Protein AF-A0A9P3ING1-F1 (afdb_monomer)

pLDDT: mean 80.99, std 17.33, range [25.75, 96.19]

Mean predicted aligned error: 8.24 Å

Structure (mmCIF, N/CA/C/O backbone):
data_AF-A0A9P3ING1-F1
#
_entry.id   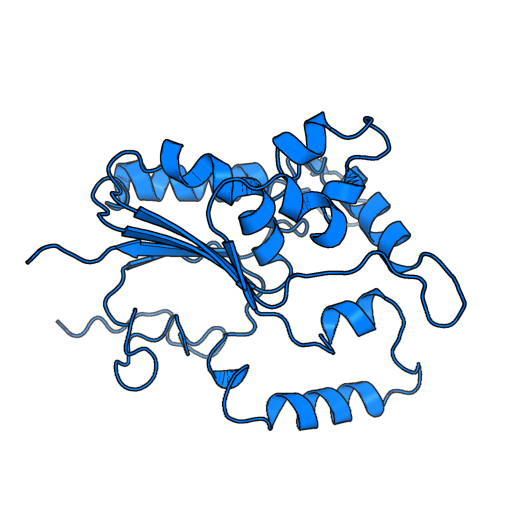AF-A0A9P3ING1-F1
#
loop_
_atom_site.group_PDB
_atom_site.id
_atom_site.type_symbol
_atom_site.label_atom_id
_atom_site.label_alt_id
_atom_site.label_comp_id
_atom_site.label_asym_id
_atom_site.label_entity_id
_atom_site.label_seq_id
_atom_site.pdbx_PDB_ins_code
_atom_site.Cartn_x
_atom_site.Cartn_y
_atom_site.Cartn_z
_atom_site.occupancy
_atom_site.B_iso_or_equiv
_atom_site.auth_seq_id
_atom_site.auth_comp_id
_atom_site.auth_asym_id
_atom_site.auth_atom_id
_atom_site.pdbx_PDB_model_num
ATOM 1 N N . LEU A 1 1 ? -33.295 -9.637 9.598 1.00 28.91 1 LEU A N 1
ATOM 2 C CA . LEU A 1 1 ? -32.975 -8.868 8.374 1.00 28.91 1 LEU A CA 1
ATOM 3 C C . LEU A 1 1 ? -31.737 -9.484 7.732 1.00 28.91 1 LEU A C 1
ATOM 5 O O . LEU A 1 1 ? -30.624 -9.118 8.083 1.00 28.91 1 LEU A O 1
ATOM 9 N N . GLN A 1 2 ? -31.924 -10.484 6.867 1.00 25.75 2 GLN A N 1
ATOM 10 C CA . GLN A 1 2 ? -30.851 -10.976 6.001 1.00 25.75 2 GLN A CA 1
ATOM 11 C C . GLN A 1 2 ? -30.559 -9.868 4.989 1.00 25.75 2 GLN A C 1
ATOM 13 O O . GLN A 1 2 ? -31.350 -9.628 4.083 1.00 25.75 2 GLN A O 1
ATOM 18 N N . ALA A 1 3 ? -29.469 -9.132 5.194 1.00 29.39 3 ALA A N 1
ATOM 19 C CA . ALA A 1 3 ? -28.991 -8.175 4.212 1.00 29.39 3 ALA A CA 1
ATOM 20 C C . ALA A 1 3 ? -28.454 -8.968 3.015 1.00 29.39 3 ALA A C 1
ATOM 22 O O . ALA A 1 3 ? -27.313 -9.426 3.018 1.00 29.39 3 ALA A O 1
ATOM 23 N N . THR A 1 4 ? -29.291 -9.174 2.002 1.00 35.19 4 THR A N 1
ATOM 24 C CA . THR A 1 4 ? -28.837 -9.596 0.678 1.00 35.19 4 THR A CA 1
ATOM 25 C C . THR A 1 4 ? -27.961 -8.476 0.131 1.00 35.19 4 THR A C 1
ATOM 27 O O . THR A 1 4 ? -28.460 -7.457 -0.342 1.00 35.19 4 THR A O 1
ATOM 30 N N . ASN A 1 5 ? -26.648 -8.628 0.294 1.00 40.28 5 ASN A N 1
ATOM 31 C CA . ASN A 1 5 ? -25.657 -7.682 -0.185 1.00 40.28 5 ASN A CA 1
ATOM 32 C C . ASN A 1 5 ? -25.705 -7.658 -1.729 1.00 40.28 5 ASN A C 1
ATOM 34 O O . ASN A 1 5 ? -25.378 -8.675 -2.345 1.00 40.28 5 ASN A O 1
ATOM 38 N N . PRO A 1 6 ? -26.095 -6.543 -2.376 1.00 37.34 6 PRO A N 1
ATOM 39 C CA . PRO A 1 6 ? -26.195 -6.455 -3.836 1.00 37.34 6 PRO A CA 1
ATOM 40 C C . PRO A 1 6 ? -24.842 -6.616 -4.557 1.00 37.34 6 PRO A C 1
ATOM 42 O O . PRO A 1 6 ? -24.809 -6.768 -5.774 1.00 37.34 6 PRO A O 1
ATOM 45 N N . PHE A 1 7 ? -23.727 -6.653 -3.821 1.00 42.59 7 PHE A N 1
ATOM 46 C CA . PHE A 1 7 ? -22.393 -6.953 -4.346 1.00 42.59 7 PHE A CA 1
ATOM 47 C C . PHE A 1 7 ? -22.073 -8.462 -4.437 1.00 42.59 7 PHE A C 1
ATOM 49 O O . PHE A 1 7 ? -20.969 -8.827 -4.831 1.00 42.59 7 PHE A O 1
ATOM 56 N N . ASN A 1 8 ? -23.023 -9.356 -4.127 1.00 41.25 8 ASN A N 1
ATOM 57 C CA . ASN A 1 8 ? -22.860 -10.809 -4.305 1.00 41.25 8 ASN A CA 1
ATOM 58 C C . ASN A 1 8 ? -22.923 -11.288 -5.772 1.00 41.25 8 ASN A C 1
ATOM 60 O O . ASN A 1 8 ? -22.721 -12.475 -6.028 1.00 41.25 8 ASN A O 1
ATOM 64 N N . ASN A 1 9 ? -23.161 -10.404 -6.746 1.00 38.03 9 ASN A N 1
ATOM 65 C CA . ASN A 1 9 ? -23.212 -10.794 -8.154 1.00 38.03 9 ASN A CA 1
ATOM 66 C C . ASN A 1 9 ? -21.811 -10.836 -8.804 1.00 38.03 9 ASN A C 1
ATOM 68 O O . ASN A 1 9 ? -21.255 -9.839 -9.258 1.00 38.03 9 ASN A O 1
ATOM 72 N N . ALA A 1 10 ? -21.276 -12.058 -8.841 1.00 40.38 10 ALA A N 1
ATOM 73 C CA . ALA A 1 10 ? -20.476 -12.696 -9.896 1.00 40.38 10 ALA A CA 1
ATOM 74 C C . ALA A 1 10 ? -19.102 -12.143 -10.347 1.00 40.38 10 ALA A C 1
ATOM 76 O O . ALA A 1 10 ? -18.372 -12.913 -10.963 1.00 40.38 10 ALA A O 1
ATOM 77 N N . LEU A 1 11 ? -18.674 -10.912 -10.033 1.00 42.97 11 LEU A N 1
ATOM 78 C CA . LEU A 1 11 ? -17.339 -10.419 -10.462 1.00 42.97 11 LEU A CA 1
ATOM 79 C C . LEU A 1 11 ? -16.337 -10.169 -9.319 1.00 42.97 11 LEU A C 1
ATOM 81 O O . LEU A 1 11 ? -15.133 -10.179 -9.557 1.00 42.97 11 LEU A O 1
ATOM 85 N N . TRP A 1 12 ? -16.804 -10.012 -8.075 1.00 52.16 12 TRP A N 1
ATOM 86 C CA . TRP A 1 12 ? -15.962 -9.683 -6.911 1.00 52.16 12 TRP A CA 1
ATOM 87 C C . TRP A 1 12 ? -16.463 -10.350 -5.619 1.00 52.16 12 TRP A C 1
ATOM 89 O O . TRP A 1 12 ? -16.686 -9.687 -4.609 1.00 52.16 12 TRP A O 1
ATOM 99 N N . GLY A 1 13 ? -16.701 -11.665 -5.641 1.00 61.78 13 GLY A N 1
ATOM 100 C CA . GLY A 1 13 ? -17.300 -12.366 -4.497 1.00 61.78 13 GLY A CA 1
ATOM 101 C C . GLY A 1 13 ? -16.459 -12.240 -3.222 1.00 61.78 13 GLY A C 1
ATOM 102 O O . GLY A 1 13 ? -15.292 -12.626 -3.238 1.00 61.78 13 GLY A O 1
ATOM 103 N N . TYR A 1 14 ? -17.047 -11.725 -2.133 1.00 74.25 14 TYR A N 1
ATOM 104 C CA . TYR A 1 14 ? -16.430 -11.623 -0.802 1.00 74.25 14 TYR A CA 1
ATOM 105 C C . TYR A 1 14 ? -16.089 -13.013 -0.243 1.00 74.25 14 TYR A C 1
ATOM 107 O O . TYR A 1 14 ? -16.973 -13.744 0.191 1.00 74.25 14 TYR A O 1
ATOM 115 N N . ARG A 1 15 ? -14.802 -13.368 -0.281 1.00 77.44 15 ARG A N 1
ATOM 116 C CA . ARG A 1 15 ? -14.233 -14.660 0.131 1.00 77.44 15 ARG A CA 1
ATOM 117 C C . ARG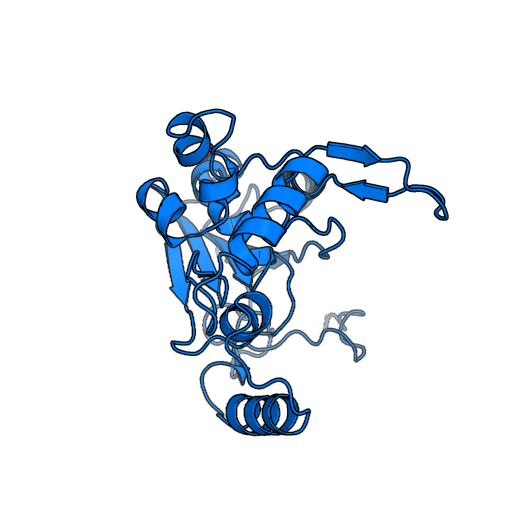 A 1 15 ? -13.052 -14.464 1.077 1.00 77.44 15 ARG A C 1
ATOM 119 O O . ARG A 1 15 ? -12.542 -13.346 1.219 1.00 77.44 15 ARG A O 1
ATOM 126 N N . GLY A 1 16 ? -12.620 -15.541 1.718 1.00 80.19 16 GLY A N 1
ATOM 127 C CA . GLY A 1 16 ? -11.487 -15.556 2.627 1.00 80.19 16 GLY A CA 1
ATOM 128 C C . GLY A 1 16 ? -11.654 -14.553 3.763 1.00 80.19 16 GLY A C 1
ATOM 129 O O . GLY A 1 16 ? -12.734 -14.444 4.336 1.00 80.19 16 GLY A O 1
ATOM 130 N N . ILE A 1 17 ? -10.634 -13.728 4.021 1.00 81.44 17 ILE A N 1
ATOM 131 C CA . ILE A 1 17 ? -10.675 -12.678 5.064 1.00 81.44 17 ILE A CA 1
ATOM 132 C C . ILE A 1 17 ? -11.820 -11.653 4.901 1.00 81.44 17 ILE A C 1
ATOM 134 O O . ILE A 1 17 ? -12.129 -10.923 5.843 1.00 81.44 17 ILE A O 1
ATOM 138 N N . LEU A 1 18 ? -12.465 -11.581 3.730 1.00 81.12 18 LEU A N 1
ATOM 139 C CA . LEU A 1 18 ? -13.616 -10.703 3.487 1.00 81.12 18 LEU A CA 1
ATOM 140 C C . LEU A 1 18 ? -14.969 -11.411 3.546 1.00 81.12 18 LEU A C 1
ATOM 142 O O . LEU A 1 18 ? -15.999 -10.744 3.472 1.00 81.12 18 LEU A O 1
ATOM 146 N N . SER A 1 19 ? -14.980 -12.738 3.648 1.00 82.19 19 SER A N 1
ATOM 147 C CA . SER A 1 19 ? -16.212 -13.516 3.715 1.00 82.19 19 SER A CA 1
ATOM 148 C C . SER A 1 19 ? -16.977 -13.201 4.995 1.00 82.19 19 SER A C 1
ATOM 150 O O . SER A 1 19 ? -16.380 -13.081 6.065 1.00 82.19 19 SER A O 1
ATOM 152 N N . ALA A 1 20 ? -18.303 -13.119 4.897 1.00 84.38 20 ALA A N 1
ATOM 153 C CA . ALA A 1 20 ? -19.187 -13.077 6.062 1.00 84.38 20 ALA A CA 1
ATOM 154 C C . ALA A 1 20 ? -19.492 -14.485 6.616 1.00 84.38 20 ALA A C 1
ATOM 156 O O . ALA A 1 20 ? -20.189 -14.619 7.622 1.00 84.38 20 ALA A O 1
ATOM 157 N N . ASN A 1 21 ? -18.993 -15.543 5.965 1.00 84.50 21 ASN A N 1
ATOM 158 C CA . ASN A 1 21 ? -19.148 -16.916 6.423 1.00 84.50 21 ASN A CA 1
ATOM 159 C C . ASN A 1 21 ? -18.108 -17.236 7.507 1.00 84.50 21 ASN A C 1
ATOM 161 O O . ASN A 1 21 ? -16.909 -17.221 7.243 1.00 84.50 21 ASN A O 1
ATOM 165 N N . VAL A 1 22 ? -18.562 -17.572 8.717 1.00 87.00 22 VAL A N 1
ATOM 166 C CA . VAL A 1 22 ? -17.692 -17.914 9.856 1.00 87.00 22 VAL A CA 1
ATOM 167 C C . VAL A 1 22 ? -16.799 -19.132 9.598 1.00 87.00 22 VAL A C 1
ATOM 169 O O . VAL A 1 22 ? -15.680 -19.170 10.101 1.00 87.00 22 VAL A O 1
ATOM 172 N N . SER A 1 23 ? -17.247 -20.102 8.795 1.00 89.12 23 SER A N 1
ATOM 173 C CA . SER A 1 23 ? -16.444 -21.285 8.453 1.00 89.12 23 SER A CA 1
ATOM 174 C C . SER A 1 23 ? -15.256 -20.946 7.551 1.00 89.12 23 SER A C 1
ATOM 176 O O . SER A 1 23 ? -14.247 -21.638 7.589 1.00 89.12 23 SER A O 1
ATOM 178 N N . GLU A 1 24 ? -15.362 -19.875 6.763 1.00 81.44 24 GLU A N 1
ATOM 179 C CA . GLU A 1 24 ? -14.304 -19.388 5.868 1.00 81.44 24 GLU A CA 1
ATOM 180 C C . GLU A 1 24 ? -13.474 -18.267 6.519 1.00 81.44 24 GLU A C 1
ATOM 182 O O . GLU A 1 24 ? -12.267 -18.175 6.316 1.00 81.44 24 GLU A O 1
ATOM 187 N N . ASN A 1 25 ? -14.112 -17.422 7.335 1.00 84.25 25 ASN A N 1
ATOM 188 C CA . ASN A 1 25 ? -13.520 -16.260 7.992 1.00 84.25 25 ASN A CA 1
ATOM 189 C C . ASN A 1 25 ? -13.771 -16.259 9.510 1.00 84.25 25 ASN A C 1
ATOM 191 O O . ASN A 1 25 ? -14.428 -15.359 10.044 1.00 84.25 25 ASN A O 1
ATOM 195 N N . PRO A 1 26 ? -13.225 -17.222 10.265 1.00 85.06 26 PRO A N 1
ATOM 196 C CA . PRO A 1 26 ? -13.548 -17.383 11.684 1.00 85.06 26 PRO A CA 1
ATOM 197 C C . PRO A 1 26 ? -13.147 -16.180 12.551 1.00 85.06 26 PRO A C 1
ATOM 199 O O . PRO A 1 26 ? -13.635 -16.022 13.669 1.00 85.06 26 PRO A O 1
ATOM 202 N N . ARG A 1 27 ? -12.246 -15.319 12.057 1.00 85.56 27 ARG A N 1
ATOM 203 C CA . ARG A 1 27 ? -11.708 -14.170 12.798 1.00 85.56 27 ARG A CA 1
ATOM 204 C C . ARG A 1 27 ? -12.404 -12.848 12.482 1.00 85.56 27 ARG A C 1
ATOM 206 O O . ARG A 1 27 ? -12.571 -12.045 13.400 1.00 85.56 27 ARG A O 1
ATOM 213 N N . PHE A 1 28 ? -12.787 -12.617 11.226 1.00 86.50 28 PHE A N 1
ATOM 214 C CA . PHE A 1 28 ? -13.246 -11.307 10.756 1.00 86.50 28 PHE A CA 1
ATOM 215 C C . PHE A 1 28 ? -14.645 -11.322 10.125 1.00 86.50 28 PHE A C 1
ATOM 217 O O . PHE A 1 28 ? -15.084 -10.278 9.654 1.00 86.50 28 PHE A O 1
ATOM 224 N N . TYR A 1 29 ? -15.373 -12.448 10.135 1.00 84.88 29 TYR A N 1
ATOM 225 C CA . TYR A 1 29 ? -16.665 -12.571 9.435 1.00 84.88 29 TYR A CA 1
ATOM 226 C C . TYR A 1 29 ? -17.708 -11.508 9.811 1.00 84.88 29 TYR A C 1
ATOM 228 O O . TYR A 1 29 ? -18.557 -11.161 8.995 1.00 84.88 29 TYR A O 1
ATOM 236 N N . ASN A 1 30 ? -17.662 -10.993 11.045 1.00 85.38 30 ASN A N 1
ATOM 237 C CA . ASN A 1 30 ? -18.585 -9.968 11.538 1.00 85.38 30 ASN A CA 1
ATOM 238 C C . ASN A 1 30 ? -17.990 -8.550 11.548 1.00 85.38 30 ASN A C 1
ATOM 240 O O . ASN A 1 30 ? -18.582 -7.641 12.136 1.00 85.38 30 ASN A O 1
ATOM 244 N N . TRP A 1 31 ? -16.816 -8.355 10.942 1.00 88.75 31 TRP A N 1
ATOM 245 C CA . TRP A 1 31 ? -16.188 -7.044 10.876 1.00 88.75 31 TRP A CA 1
ATOM 246 C C . TRP A 1 31 ? -16.837 -6.175 9.808 1.00 88.75 31 TRP A C 1
ATOM 248 O O . TRP A 1 31 ? -17.332 -6.647 8.788 1.00 88.75 31 TRP A O 1
ATOM 258 N N . ASN A 1 32 ? -16.785 -4.863 10.024 1.00 87.31 32 ASN A N 1
ATOM 259 C CA . ASN A 1 32 ? -17.192 -3.912 8.995 1.00 87.31 32 ASN A CA 1
ATOM 260 C C . ASN A 1 32 ? -16.102 -3.834 7.928 1.00 87.31 32 ASN A C 1
ATOM 262 O O . ASN A 1 32 ? -14.924 -3.666 8.253 1.00 87.31 32 ASN A O 1
ATOM 266 N N . LEU A 1 33 ? -16.506 -3.943 6.666 1.00 86.88 33 LEU A N 1
ATOM 267 C CA . LEU A 1 33 ? -15.613 -3.960 5.518 1.00 86.88 33 LEU A CA 1
ATOM 268 C C . LEU A 1 33 ? -15.792 -2.697 4.677 1.00 86.88 33 LEU A C 1
ATOM 270 O O . LEU A 1 33 ? -16.897 -2.369 4.253 1.00 86.88 33 LEU A O 1
ATOM 274 N N . VAL A 1 34 ? -14.676 -2.040 4.377 1.00 87.31 34 VAL A N 1
ATOM 275 C CA . VAL A 1 34 ? -14.583 -0.976 3.381 1.00 87.31 34 VAL A CA 1
ATOM 276 C C . VAL A 1 34 ? -13.576 -1.398 2.319 1.00 87.31 34 VAL A C 1
ATOM 278 O O . VAL A 1 34 ? -12.415 -1.674 2.624 1.00 87.31 34 VAL A O 1
ATOM 281 N N . MET A 1 35 ? -14.011 -1.424 1.063 1.00 86.25 35 MET A N 1
ATOM 282 C CA . MET A 1 35 ? -13.176 -1.783 -0.083 1.00 86.25 35 MET A CA 1
ATOM 283 C C . MET A 1 35 ? -13.192 -0.642 -1.110 1.00 86.25 35 MET A C 1
ATOM 285 O O . MET A 1 35 ? -14.095 -0.585 -1.944 1.00 86.25 35 MET A O 1
ATOM 289 N N . PRO A 1 36 ? -12.227 0.290 -1.047 1.00 86.19 36 PRO A N 1
ATOM 290 C CA . PRO A 1 36 ? -11.994 1.248 -2.120 1.00 86.19 36 PRO A CA 1
ATOM 291 C C . PRO A 1 36 ? -11.688 0.514 -3.429 1.00 86.19 36 PRO A C 1
ATOM 293 O O . PRO A 1 36 ? -10.752 -0.277 -3.480 1.00 86.19 36 PRO A O 1
ATOM 296 N N . VAL A 1 37 ? -12.448 0.781 -4.490 1.00 84.62 37 VAL A N 1
ATOM 297 C CA . VAL A 1 37 ? -12.192 0.188 -5.812 1.00 84.62 37 VAL A CA 1
ATOM 298 C C . VAL A 1 37 ? -10.892 0.750 -6.380 1.00 84.62 37 VAL A C 1
ATOM 300 O O . VAL A 1 37 ? -10.717 1.967 -6.440 1.00 84.62 37 VAL A O 1
ATOM 303 N N . TYR A 1 38 ? -9.983 -0.126 -6.811 1.00 84.75 38 TYR A N 1
ATOM 304 C CA . TYR A 1 38 ? -8.749 0.288 -7.475 1.00 84.75 38 TYR A CA 1
ATOM 305 C C . TYR A 1 38 ? -9.025 0.915 -8.844 1.00 84.75 38 TYR A C 1
ATOM 307 O O . TYR A 1 38 ? -9.388 0.222 -9.792 1.00 84.75 38 TYR A O 1
ATOM 315 N N . CYS A 1 39 ? -8.840 2.231 -8.945 1.00 88.31 39 CYS A N 1
ATOM 316 C CA . CYS A 1 39 ? -9.090 2.987 -10.174 1.00 88.31 39 CYS A CA 1
ATOM 317 C C . CYS A 1 39 ? -8.021 4.045 -10.494 1.00 88.31 39 CYS A C 1
ATOM 319 O O . CYS A 1 39 ? -8.185 4.790 -11.454 1.00 88.31 39 CYS A O 1
ATOM 321 N N . ASP A 1 40 ? -6.929 4.129 -9.722 1.00 90.12 40 ASP A N 1
ATOM 322 C CA . ASP A 1 40 ? -5.920 5.182 -9.902 1.00 90.12 40 ASP A CA 1
ATOM 323 C C . ASP A 1 40 ? -4.678 4.747 -10.684 1.00 90.12 40 ASP A C 1
ATOM 325 O O . ASP A 1 40 ? -3.900 5.605 -11.088 1.00 90.12 40 ASP A O 1
ATOM 329 N N . GLY A 1 41 ? -4.456 3.438 -10.853 1.00 87.81 41 GLY A N 1
ATOM 330 C CA . GLY A 1 41 ? -3.304 2.874 -11.568 1.00 87.81 41 GLY A CA 1
ATOM 331 C C . GLY A 1 41 ? -1.947 2.988 -10.849 1.00 87.81 41 GLY A C 1
ATOM 332 O O . GLY A 1 41 ? -0.951 2.503 -11.380 1.00 87.81 41 GLY A O 1
ATOM 333 N N . GLY A 1 42 ? -1.886 3.617 -9.668 1.00 88.44 42 GLY A N 1
ATOM 334 C CA . GLY A 1 42 ? -0.658 3.898 -8.912 1.00 88.44 42 GLY A CA 1
ATOM 335 C C . GLY A 1 42 ? -0.678 3.375 -7.476 1.00 88.44 42 GLY A C 1
ATOM 336 O O . GLY A 1 42 ? -0.017 3.948 -6.607 1.00 88.44 42 GLY A O 1
ATOM 337 N N . GLY A 1 43 ? -1.463 2.327 -7.207 1.00 89.25 43 GLY A N 1
ATOM 338 C CA . GLY A 1 43 ? -1.551 1.682 -5.892 1.00 89.25 43 GLY A CA 1
ATOM 339 C C . GLY A 1 43 ? -2.001 2.609 -4.757 1.00 89.25 43 GLY A C 1
ATOM 340 O O . GLY A 1 43 ? -1.579 2.430 -3.617 1.00 89.25 43 GLY A O 1
ATOM 341 N N . PHE A 1 44 ? -2.820 3.627 -5.050 1.00 91.75 44 PHE A N 1
ATOM 342 C CA . PHE A 1 44 ? -3.247 4.662 -4.098 1.00 91.75 44 PHE A CA 1
ATOM 343 C C . PHE A 1 44 ? -2.118 5.526 -3.505 1.00 91.75 44 PHE A C 1
ATOM 345 O O . PHE A 1 44 ? -2.307 6.205 -2.493 1.00 91.75 44 PHE A O 1
ATOM 352 N N . ALA A 1 45 ? -0.951 5.547 -4.149 1.00 91.00 45 ALA A N 1
ATOM 353 C CA . ALA A 1 45 ? 0.241 6.242 -3.666 1.00 91.00 45 ALA A CA 1
ATOM 354 C C . ALA A 1 45 ? 0.676 7.416 -4.567 1.00 91.00 45 ALA A C 1
ATOM 356 O O . ALA A 1 45 ? 1.793 7.915 -4.433 1.00 91.00 45 ALA A O 1
ATOM 357 N N . GLY A 1 46 ? -0.188 7.869 -5.482 1.00 91.69 46 GLY A N 1
ATOM 358 C CA . GLY A 1 46 ? 0.049 9.015 -6.371 1.00 91.69 46 GLY A CA 1
ATOM 359 C C . GLY A 1 46 ? -0.917 10.181 -6.151 1.00 91.69 46 GLY A C 1
ATOM 360 O O . GLY A 1 46 ? -2.050 9.974 -5.719 1.00 91.69 46 GLY A O 1
ATOM 361 N N . ARG A 1 47 ? -0.487 11.408 -6.466 1.00 93.88 47 ARG A N 1
ATOM 362 C CA . ARG A 1 47 ? -1.290 12.646 -6.326 1.00 93.88 47 ARG A CA 1
ATOM 363 C C . ARG A 1 47 ? -1.264 13.554 -7.565 1.00 93.88 47 ARG A C 1
ATOM 365 O O . ARG A 1 47 ? -1.572 14.739 -7.470 1.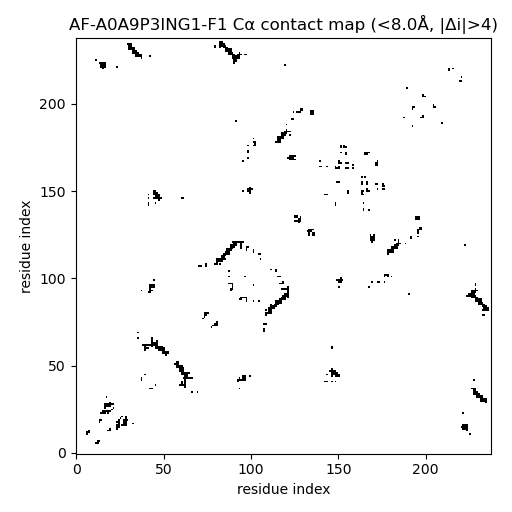00 93.88 47 ARG A O 1
ATOM 372 N N . ALA A 1 48 ? -0.877 13.007 -8.714 1.00 92.25 48 ALA A N 1
ATOM 373 C CA . ALA A 1 48 ? -0.688 13.732 -9.969 1.00 92.25 48 ALA A CA 1
ATOM 374 C C . ALA A 1 48 ? -1.937 14.460 -10.504 1.00 92.25 48 ALA A C 1
ATOM 376 O O . ALA A 1 48 ? -1.778 15.410 -11.271 1.00 92.25 48 ALA A O 1
ATOM 377 N N . GLY A 1 49 ? -3.149 14.038 -10.126 1.00 92.56 49 GLY A N 1
ATOM 378 C CA . GLY A 1 49 ? -4.395 14.663 -10.585 1.00 92.56 49 GLY A CA 1
ATOM 379 C C . GLY A 1 49 ? -4.684 14.381 -12.064 1.00 92.56 49 GLY A C 1
ATOM 380 O O . GLY A 1 49 ? -4.385 13.291 -12.551 1.00 92.56 49 GLY A O 1
ATOM 381 N N . PHE A 1 50 ? -5.291 15.338 -12.774 1.00 93.75 50 PHE A N 1
ATOM 382 C CA . PHE A 1 50 ? -5.608 15.200 -14.200 1.00 93.75 50 PHE A CA 1
ATOM 383 C C . PHE A 1 50 ? -4.344 15.212 -15.068 1.00 93.75 50 PHE A C 1
ATOM 385 O O . PHE A 1 50 ? -3.466 16.065 -14.912 1.00 93.75 50 PHE A O 1
ATOM 392 N N . LYS A 1 51 ? -4.278 14.293 -16.029 1.00 89.56 51 LYS A N 1
ATOM 393 C CA . LYS A 1 51 ? -3.257 14.233 -17.072 1.00 89.56 51 LYS A CA 1
ATOM 394 C C . LYS A 1 51 ? -3.936 14.149 -18.430 1.00 89.56 51 LYS A C 1
ATOM 396 O O . LYS A 1 51 ? -4.715 13.233 -18.682 1.00 89.56 51 LYS A O 1
ATOM 401 N N . ASN A 1 52 ? -3.586 15.079 -19.312 1.00 90.94 52 ASN A N 1
ATOM 402 C CA . ASN A 1 52 ? -3.978 15.002 -20.711 1.00 90.94 52 ASN A CA 1
ATOM 403 C C . ASN A 1 52 ? -3.113 13.940 -21.410 1.00 90.94 52 ASN A C 1
ATOM 405 O O . ASN A 1 52 ? -1.887 14.066 -21.442 1.00 90.94 52 ASN A O 1
ATOM 409 N N . VAL A 1 53 ? -3.744 12.884 -21.923 1.00 84.44 53 VAL A N 1
ATOM 410 C CA . VAL A 1 53 ? -3.078 11.781 -22.625 1.00 84.44 53 VAL A CA 1
ATOM 411 C C . VAL A 1 53 ? -3.637 11.727 -24.038 1.00 84.44 53 VAL A C 1
ATOM 413 O O . VAL A 1 53 ? -4.843 11.582 -24.228 1.00 84.44 53 VAL A O 1
ATOM 416 N N . SER A 1 54 ? -2.749 11.855 -25.027 1.00 89.06 54 SER A N 1
ATOM 417 C CA . SER A 1 54 ? -3.117 11.853 -26.446 1.00 89.06 54 SER A CA 1
ATOM 418 C C . SER A 1 54 ? -3.956 10.621 -26.801 1.00 89.06 54 SER A C 1
ATOM 420 O O . SER A 1 54 ? -3.601 9.504 -26.426 1.00 89.06 54 SER A O 1
ATOM 422 N N . GLY A 1 55 ? -5.068 10.836 -27.510 1.00 88.12 55 GLY A N 1
ATOM 423 C CA . GLY A 1 55 ? -5.995 9.771 -27.907 1.00 88.12 55 GLY A CA 1
ATOM 424 C C . GLY A 1 55 ? -6.974 9.319 -26.816 1.00 88.12 55 GLY A C 1
ATOM 425 O O . GLY A 1 55 ? -7.608 8.282 -26.975 1.00 88.12 55 GLY A O 1
ATOM 426 N N . THR A 1 56 ? -7.102 10.068 -25.718 1.00 84.56 56 THR A N 1
ATOM 427 C CA . THR A 1 56 ? -8.084 9.828 -24.646 1.00 84.56 56 THR A CA 1
ATOM 428 C C . THR A 1 56 ? -8.725 11.149 -24.215 1.00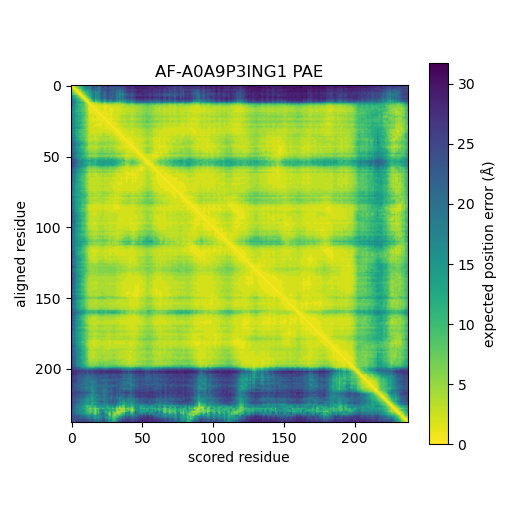 84.56 56 THR A C 1
ATOM 430 O O . THR A 1 56 ? -8.170 12.211 -24.496 1.00 84.56 56 THR A O 1
ATOM 433 N N . ASP A 1 57 ? -9.809 11.096 -23.438 1.00 87.69 57 ASP A N 1
ATOM 434 C CA . ASP A 1 57 ? -10.396 12.277 -22.772 1.00 87.69 57 ASP A CA 1
ATOM 435 C C . ASP A 1 57 ? -9.572 12.757 -21.551 1.00 87.69 57 ASP A C 1
ATOM 437 O O . ASP A 1 57 ? -9.991 13.622 -20.779 1.00 87.69 57 ASP A O 1
ATOM 441 N N . GLY A 1 58 ? -8.374 12.192 -21.366 1.00 88.25 58 GLY A N 1
ATOM 442 C CA . GLY A 1 58 ? -7.511 12.382 -20.210 1.00 88.25 58 GLY A CA 1
ATOM 443 C C . GLY A 1 58 ? -7.747 11.343 -19.112 1.00 88.25 58 GLY A C 1
ATOM 444 O O . GLY A 1 58 ? -8.721 10.594 -19.106 1.00 88.25 58 GLY A O 1
ATOM 445 N N . VAL A 1 59 ? -6.809 11.279 -18.168 1.00 89.88 59 VAL A N 1
ATOM 446 C CA . VAL A 1 59 ? -6.839 10.335 -17.042 1.00 89.88 59 VAL A CA 1
ATOM 447 C C . VAL A 1 59 ? -6.620 11.064 -15.722 1.00 89.88 59 VAL A C 1
ATOM 449 O O . VAL A 1 59 ? -5.829 12.003 -15.643 1.00 89.88 59 VAL A O 1
ATOM 452 N N . PHE A 1 60 ? -7.303 10.627 -14.664 1.00 91.38 60 PHE A N 1
ATOM 453 C CA . PHE A 1 60 ? -7.101 11.135 -13.306 1.00 91.38 60 PHE A CA 1
ATOM 454 C C . PHE A 1 60 ? -6.272 10.149 -12.482 1.00 91.38 60 PHE A C 1
ATOM 456 O O . PHE A 1 60 ? -6.734 9.069 -12.128 1.00 91.38 60 PHE A O 1
ATOM 463 N N . LEU A 1 61 ? -5.051 10.550 -12.131 1.00 92.44 61 LEU A N 1
ATOM 464 C CA . LEU A 1 61 ? -4.099 9.751 -11.359 1.00 92.44 61 LEU A CA 1
ATOM 465 C C . LEU A 1 61 ? -4.004 10.316 -9.937 1.00 92.44 61 LEU A C 1
ATOM 467 O O . LEU A 1 61 ? -3.071 11.040 -9.585 1.00 92.44 61 LEU A O 1
ATOM 471 N N . ALA A 1 62 ? -5.035 10.050 -9.133 1.00 91.31 62 ALA A N 1
ATOM 472 C CA . ALA A 1 62 ? -5.263 10.710 -7.842 1.00 91.31 62 ALA A CA 1
ATOM 473 C C . ALA A 1 62 ? -5.436 9.722 -6.676 1.00 91.31 62 ALA A C 1
ATOM 475 O O . ALA A 1 62 ? -6.209 9.967 -5.750 1.00 91.31 62 ALA A O 1
ATOM 476 N N . GLY A 1 63 ? -4.728 8.594 -6.718 1.00 92.00 63 GLY A N 1
ATOM 477 C CA . GLY A 1 63 ? -4.861 7.502 -5.755 1.00 92.00 63 GLY A CA 1
ATOM 478 C C . GLY A 1 63 ? -4.810 7.926 -4.287 1.00 92.00 63 GLY A C 1
ATOM 479 O O . GLY A 1 63 ? -5.674 7.548 -3.499 1.00 92.00 63 GLY A O 1
ATOM 480 N N . TRP A 1 64 ? -3.856 8.785 -3.931 1.00 91.06 64 TRP A N 1
ATOM 481 C CA . TRP A 1 64 ? -3.718 9.328 -2.581 1.00 91.06 64 TRP A CA 1
ATOM 482 C C . TRP A 1 64 ? -4.955 10.119 -2.142 1.00 91.06 64 TRP A C 1
ATOM 484 O O . TRP A 1 64 ? -5.436 9.986 -1.015 1.00 91.06 64 TRP A O 1
ATOM 494 N N . ASN A 1 65 ? -5.495 10.943 -3.039 1.00 91.62 65 ASN A N 1
ATOM 495 C CA . ASN A 1 65 ? -6.688 11.737 -2.776 1.00 91.62 65 ASN A CA 1
ATOM 496 C C . ASN A 1 65 ? -7.921 10.840 -2.624 1.00 91.62 65 ASN A C 1
ATOM 498 O O . ASN A 1 65 ? -8.725 11.084 -1.728 1.00 91.62 65 ASN A O 1
ATOM 502 N N . ILE A 1 66 ? -8.036 9.790 -3.445 1.00 91.88 66 ILE A N 1
ATOM 503 C CA . ILE A 1 66 ? -9.137 8.821 -3.384 1.00 91.88 66 ILE A CA 1
ATOM 504 C C . ILE A 1 66 ? -9.141 8.117 -2.026 1.00 91.88 66 ILE A C 1
ATOM 506 O O . ILE A 1 66 ? -10.141 8.174 -1.313 1.00 91.88 66 ILE A O 1
ATOM 510 N N . ILE A 1 67 ? -8.027 7.498 -1.622 1.00 89.25 67 ILE A N 1
ATOM 511 C CA . ILE A 1 67 ? -7.997 6.737 -0.366 1.00 89.25 67 ILE A CA 1
ATOM 512 C C . ILE A 1 67 ? -8.182 7.637 0.855 1.00 89.25 67 ILE A C 1
ATOM 514 O O . ILE A 1 67 ? -8.881 7.260 1.794 1.00 89.25 67 ILE A O 1
ATOM 518 N N . LYS A 1 68 ? -7.628 8.856 0.826 1.00 87.94 68 LYS A N 1
ATOM 519 C CA . LYS A 1 68 ? -7.839 9.841 1.887 1.00 87.94 68 LYS A CA 1
ATOM 520 C C . LYS A 1 68 ? -9.313 10.239 1.989 1.00 87.94 68 LYS A C 1
ATOM 522 O O . LYS A 1 68 ? -9.847 10.237 3.090 1.00 87.94 68 LYS A O 1
ATOM 527 N N . ALA A 1 69 ? -9.972 10.532 0.867 1.00 91.19 69 ALA A N 1
ATOM 528 C CA . ALA A 1 69 ? -11.392 10.882 0.851 1.00 91.19 69 ALA A CA 1
ATOM 529 C C . ALA A 1 69 ? -12.271 9.736 1.374 1.00 91.19 69 ALA A C 1
ATOM 531 O O . ALA A 1 69 ? -13.169 9.978 2.178 1.00 91.19 69 ALA A O 1
ATOM 532 N N . VAL A 1 70 ? -11.974 8.492 0.981 1.00 90.94 70 VAL A N 1
ATOM 533 C CA . VAL A 1 70 ? -12.683 7.305 1.481 1.00 90.94 70 VAL A CA 1
ATOM 534 C C . VAL A 1 70 ? -12.492 7.150 2.988 1.00 90.94 70 VAL A C 1
ATOM 536 O O . VAL A 1 70 ? -13.471 6.999 3.712 1.00 90.94 70 VAL A O 1
ATOM 539 N N . LEU A 1 71 ? -11.253 7.220 3.485 1.00 86.44 71 LEU A N 1
ATOM 540 C CA . LEU A 1 71 ? -10.974 7.106 4.918 1.00 86.44 71 LEU A CA 1
ATOM 541 C C . LEU A 1 71 ? -11.660 8.217 5.718 1.00 86.44 71 LEU A C 1
ATOM 543 O O . LEU A 1 71 ? -12.253 7.926 6.750 1.00 86.44 71 LEU A O 1
ATOM 547 N N . THR A 1 72 ? -11.648 9.458 5.227 1.00 88.12 72 THR A N 1
ATOM 548 C CA . THR A 1 72 ? -12.361 10.576 5.858 1.00 88.12 72 THR A CA 1
ATOM 549 C C . THR A 1 72 ? -13.874 10.341 5.899 1.00 88.12 72 THR A C 1
ATOM 551 O O . THR A 1 72 ? -14.457 10.435 6.977 1.00 88.12 72 THR A O 1
ATOM 554 N N . ASP A 1 73 ? -14.523 9.974 4.784 1.00 91.25 73 ASP A N 1
ATOM 555 C CA . ASP A 1 73 ? -15.976 9.715 4.778 1.00 91.25 73 ASP A CA 1
ATOM 556 C C . ASP A 1 73 ? -16.346 8.581 5.741 1.00 91.25 73 ASP A C 1
ATOM 558 O O . ASP A 1 73 ? -17.289 8.694 6.530 1.00 91.25 73 ASP A O 1
ATOM 562 N N . VAL A 1 74 ? -15.565 7.498 5.730 1.00 88.56 74 VAL A N 1
ATOM 563 C CA . VAL A 1 74 ? -15.841 6.339 6.576 1.00 88.56 74 VAL A CA 1
ATOM 564 C C . VAL A 1 74 ? -15.617 6.664 8.054 1.00 88.56 74 VAL A C 1
ATOM 566 O O . VAL A 1 74 ? -16.459 6.302 8.885 1.00 88.56 74 VAL A O 1
ATOM 569 N N . THR A 1 75 ? -14.532 7.365 8.396 1.00 85.31 75 THR A N 1
ATOM 570 C CA . THR A 1 75 ? -14.268 7.828 9.766 1.00 85.31 75 THR A CA 1
ATOM 571 C C . THR A 1 75 ? -15.401 8.721 10.254 1.00 85.31 75 THR A C 1
ATOM 573 O O . THR A 1 75 ? -16.022 8.411 11.274 1.00 85.31 75 THR A O 1
ATOM 576 N N . ASP A 1 76 ? -15.727 9.778 9.513 1.00 87.31 76 ASP A N 1
ATOM 577 C CA . ASP A 1 76 ? -16.587 10.846 10.019 1.00 87.31 76 ASP A CA 1
ATOM 578 C C . ASP A 1 76 ? -18.071 10.469 9.995 1.00 87.31 76 ASP A C 1
ATOM 580 O O . ASP A 1 76 ? -18.812 10.812 10.930 1.00 87.31 76 ASP A O 1
ATOM 584 N N . ARG A 1 77 ? -18.493 9.732 8.955 1.00 89.50 77 ARG A N 1
ATOM 585 C CA . ARG A 1 77 ? -19.909 9.489 8.632 1.00 89.50 77 ARG A CA 1
ATOM 586 C C . ARG A 1 77 ? -20.344 8.030 8.707 1.00 89.50 77 ARG A C 1
ATOM 588 O O . ARG A 1 77 ? -21.532 7.780 8.888 1.00 89.50 77 ARG A O 1
ATOM 595 N N . ARG A 1 78 ? -19.432 7.059 8.570 1.00 87.69 78 ARG A N 1
ATOM 596 C CA . ARG A 1 78 ? -19.783 5.619 8.514 1.00 87.69 78 ARG A CA 1
ATOM 597 C C . ARG A 1 78 ? -19.384 4.825 9.758 1.00 87.69 78 ARG A C 1
ATOM 599 O O . ARG A 1 78 ? -19.534 3.609 9.781 1.00 87.69 78 ARG A O 1
ATOM 606 N N . GLY A 1 79 ? -18.917 5.504 10.804 1.00 84.88 79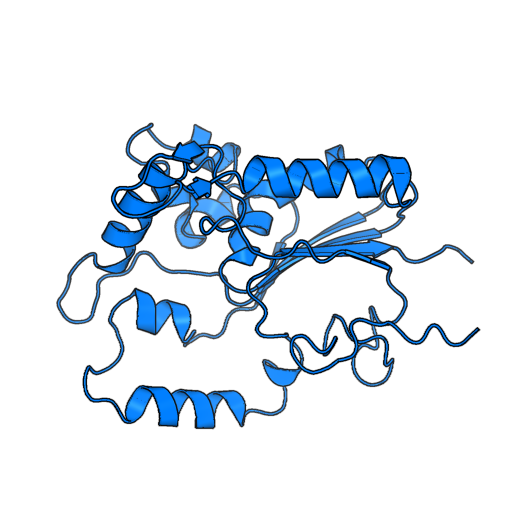 GLY A N 1
ATOM 607 C CA . GLY A 1 79 ? -18.716 4.909 12.126 1.00 84.88 79 GLY A CA 1
ATOM 608 C C . GLY A 1 79 ? -17.330 4.318 12.378 1.00 84.88 79 GLY A C 1
ATOM 609 O O . GLY A 1 79 ? -17.110 3.790 13.466 1.00 84.88 79 GLY A O 1
ATOM 610 N N . LEU A 1 80 ? -16.369 4.461 11.456 1.00 85.12 80 LEU A N 1
ATOM 611 C CA . LEU A 1 80 ? -14.984 4.032 11.702 1.00 85.12 80 LEU A CA 1
ATOM 612 C C . LEU A 1 80 ? -14.340 4.823 12.859 1.00 85.12 80 LEU A C 1
ATOM 614 O O . LEU A 1 80 ? -13.539 4.260 13.598 1.00 85.12 80 LEU A O 1
ATOM 618 N N . LYS A 1 81 ? -14.779 6.062 13.135 1.00 85.06 81 LYS A N 1
ATOM 619 C CA . LYS A 1 81 ? -14.401 6.796 14.361 1.00 85.06 81 LYS A CA 1
ATOM 620 C C . LYS A 1 81 ? -14.848 6.140 15.671 1.00 85.06 81 LYS A C 1
ATOM 622 O O . LYS A 1 81 ? -14.436 6.598 16.727 1.00 85.06 81 LYS A O 1
ATOM 627 N N . ASN A 1 82 ? -15.691 5.112 15.643 1.00 82.88 82 ASN A N 1
ATOM 628 C CA . ASN A 1 82 ? -16.114 4.365 16.834 1.00 82.88 82 ASN A CA 1
ATOM 629 C C . ASN A 1 82 ? -15.458 2.975 16.902 1.00 82.88 82 ASN A C 1
ATOM 631 O O . ASN A 1 82 ? -15.820 2.146 17.742 1.00 82.88 82 ASN A O 1
ATOM 635 N N . ALA A 1 83 ? -14.513 2.700 16.002 1.00 84.94 83 ALA A N 1
ATOM 636 C CA . ALA A 1 83 ? -13.819 1.433 15.945 1.00 84.94 83 ALA A CA 1
ATOM 637 C C . ALA A 1 83 ? -12.961 1.202 17.189 1.00 84.94 83 ALA A C 1
ATOM 639 O O . ALA A 1 83 ? -12.250 2.089 17.640 1.00 84.94 83 ALA A O 1
ATOM 640 N N . SER A 1 84 ? -12.976 -0.019 17.722 1.00 86.56 84 SER A N 1
ATOM 641 C CA . SER A 1 84 ? -12.041 -0.460 18.763 1.00 86.56 84 SER A CA 1
ATOM 642 C C . SER A 1 84 ? -10.757 -1.048 18.169 1.00 86.56 84 SER A C 1
ATOM 644 O O . SER A 1 84 ? -9.690 -0.939 18.774 1.00 86.56 84 SER A O 1
ATOM 646 N N . GLN A 1 85 ? -10.854 -1.660 16.988 1.00 89.81 85 GLN A N 1
ATOM 647 C CA . GLN A 1 85 ? -9.766 -2.313 16.269 1.00 89.81 85 GLN A CA 1
ATOM 648 C C . GLN A 1 85 ? -9.913 -2.024 14.778 1.00 89.81 85 GLN A C 1
ATOM 650 O O . GLN A 1 85 ? -11.010 -2.165 14.246 1.00 89.81 85 GLN A O 1
ATOM 655 N N . VAL A 1 86 ? -8.815 -1.658 14.118 1.00 90.81 86 VAL A N 1
ATOM 656 C CA . VAL A 1 86 ? -8.776 -1.381 12.677 1.00 90.81 86 VAL A CA 1
ATOM 657 C C . VAL A 1 86 ? -7.601 -2.126 12.050 1.00 90.81 86 VAL A C 1
ATOM 659 O O . VAL A 1 86 ? -6.476 -2.071 12.545 1.00 90.81 86 VAL A O 1
ATOM 662 N N . LEU A 1 87 ? -7.861 -2.818 10.949 1.00 92.12 87 LEU A N 1
ATOM 663 C CA . LEU A 1 87 ? -6.888 -3.512 10.122 1.00 92.12 87 LEU A CA 1
ATOM 664 C C . LEU A 1 87 ? -6.909 -2.904 8.715 1.00 92.12 87 LEU A C 1
ATOM 666 O O . LEU A 1 87 ? -7.869 -3.072 7.966 1.00 92.12 87 LEU A O 1
ATOM 670 N N . LEU A 1 88 ? -5.837 -2.210 8.338 1.00 92.81 88 LEU A N 1
ATOM 671 C CA . LEU A 1 88 ? -5.617 -1.799 6.953 1.00 92.81 88 LEU A CA 1
ATOM 672 C C . LEU A 1 88 ? -4.921 -2.938 6.211 1.00 92.81 88 LEU A C 1
ATOM 674 O O . LEU A 1 88 ? -3.773 -3.261 6.495 1.00 92.81 88 LEU A O 1
ATOM 678 N N . SER A 1 89 ? -5.607 -3.541 5.257 1.00 91.75 89 SER A N 1
ATOM 679 C CA . SER A 1 89 ? -5.063 -4.593 4.407 1.00 91.75 89 SER A CA 1
ATOM 680 C C . SER A 1 89 ? -5.019 -4.163 2.945 1.00 91.75 89 SER A C 1
ATOM 682 O O . SER A 1 89 ? -5.639 -3.180 2.549 1.00 91.75 89 SER A O 1
ATOM 684 N N . GLY A 1 90 ? -4.266 -4.874 2.123 1.00 89.88 90 GLY A N 1
ATOM 685 C CA . GLY A 1 90 ? -4.224 -4.631 0.689 1.00 89.88 90 GLY A CA 1
ATOM 686 C C . GLY A 1 90 ? -3.449 -5.733 0.002 1.00 89.88 90 GLY A C 1
ATOM 687 O O . GLY A 1 90 ? -2.486 -6.240 0.575 1.00 89.88 90 GLY A O 1
ATOM 688 N N . VAL A 1 91 ? -3.892 -6.093 -1.202 1.00 88.06 91 VAL A N 1
ATOM 689 C CA . VAL A 1 91 ? -3.280 -7.160 -1.994 1.00 88.06 91 VAL A CA 1
ATOM 690 C C . VAL A 1 91 ? -2.701 -6.623 -3.295 1.00 88.06 91 VAL A C 1
ATOM 692 O O . VAL A 1 91 ? -3.300 -5.739 -3.921 1.00 88.06 91 VAL A O 1
ATOM 695 N N . SER A 1 92 ? -1.558 -7.163 -3.722 1.00 88.69 92 SER A N 1
ATOM 696 C CA . SER A 1 92 ? -0.893 -6.768 -4.969 1.00 88.69 92 SER A CA 1
ATOM 697 C C . SER A 1 92 ? -0.672 -5.248 -5.008 1.00 88.69 92 SER A C 1
ATOM 699 O O . SER A 1 92 ? -0.111 -4.699 -4.067 1.00 88.69 92 SER A O 1
ATOM 701 N N . ALA A 1 93 ? -1.145 -4.524 -6.026 1.00 87.12 93 ALA A N 1
ATOM 702 C CA . ALA A 1 93 ? -1.025 -3.061 -6.086 1.00 87.12 93 ALA A CA 1
ATOM 703 C C . ALA A 1 93 ? -1.655 -2.331 -4.877 1.00 87.12 93 ALA A C 1
ATOM 705 O O . ALA A 1 93 ? -1.176 -1.271 -4.479 1.00 87.12 93 ALA A O 1
ATOM 706 N N . GLY A 1 94 ? -2.691 -2.897 -4.250 1.00 89.75 94 GLY A N 1
ATOM 707 C CA . GLY A 1 94 ? -3.326 -2.333 -3.055 1.00 89.75 94 GLY A CA 1
ATOM 708 C C . GLY A 1 94 ? -2.441 -2.383 -1.805 1.00 89.75 94 GLY A C 1
ATOM 709 O O . GLY A 1 94 ? -2.670 -1.627 -0.861 1.00 89.75 94 GLY A O 1
ATOM 710 N N . ALA A 1 95 ? -1.411 -3.232 -1.794 1.00 92.00 95 ALA A N 1
ATOM 711 C CA . ALA A 1 95 ? -0.403 -3.275 -0.740 1.00 92.00 95 ALA A CA 1
ATOM 712 C C . ALA A 1 95 ? 0.421 -1.978 -0.654 1.00 92.00 95 ALA A C 1
ATOM 714 O O . ALA A 1 95 ? 0.873 -1.609 0.430 1.00 92.00 95 ALA A O 1
ATOM 715 N N . GLU A 1 96 ? 0.559 -1.235 -1.756 1.00 91.62 96 GLU A N 1
ATOM 716 C CA . GLU A 1 96 ? 1.260 0.055 -1.754 1.00 91.62 96 GLU A CA 1
ATOM 717 C C . GLU A 1 96 ? 0.543 1.107 -0.908 1.00 91.62 96 GLU A C 1
ATOM 719 O O . GLU A 1 96 ? 1.173 1.911 -0.208 1.00 91.62 96 GLU A O 1
ATOM 724 N N . ALA A 1 97 ? -0.790 1.051 -0.885 1.00 91.00 97 ALA A N 1
ATOM 725 C CA . ALA A 1 97 ? -1.588 1.862 0.019 1.00 91.00 97 ALA A CA 1
ATOM 726 C C . ALA A 1 97 ? -1.249 1.526 1.477 1.00 91.00 97 ALA A C 1
ATOM 728 O O . ALA A 1 97 ? -1.116 2.431 2.296 1.00 91.00 97 ALA A O 1
ATOM 729 N N . VAL A 1 98 ? -1.048 0.241 1.799 1.00 93.12 98 VAL A N 1
ATOM 730 C CA . VAL A 1 98 ? -0.659 -0.214 3.143 1.00 93.12 98 VAL A CA 1
ATOM 731 C C . VAL A 1 98 ? 0.701 0.369 3.521 1.00 93.12 98 VAL A C 1
ATOM 733 O O . VAL A 1 98 ? 0.808 1.030 4.552 1.00 93.12 98 VAL A O 1
ATOM 736 N N . VAL A 1 99 ? 1.720 0.218 2.671 1.00 92.62 99 VAL A N 1
ATOM 737 C CA . VAL A 1 99 ? 3.067 0.784 2.897 1.00 92.62 99 VAL A CA 1
ATOM 738 C C . VAL A 1 99 ? 3.012 2.301 3.127 1.00 92.62 99 VAL A C 1
ATOM 740 O O . VAL A 1 99 ? 3.692 2.841 4.009 1.00 92.62 99 VAL A O 1
ATOM 743 N N . THR A 1 100 ? 2.163 2.993 2.368 1.00 90.50 100 THR A N 1
ATOM 744 C CA . THR A 1 100 ? 2.024 4.455 2.397 1.00 90.50 100 THR A CA 1
ATOM 745 C C . THR A 1 100 ? 1.241 4.966 3.617 1.00 90.50 100 THR A C 1
ATOM 747 O O . THR A 1 100 ? 1.609 5.986 4.214 1.00 90.50 100 THR A O 1
ATOM 750 N N . LEU A 1 101 ? 0.168 4.272 4.013 1.00 90.50 101 LEU A N 1
ATOM 751 C CA . LEU A 1 101 ? -0.809 4.734 5.009 1.00 90.50 101 LEU A CA 1
ATOM 752 C C . LEU A 1 101 ? -0.650 4.115 6.392 1.00 90.50 101 LEU A C 1
ATOM 754 O O . LEU A 1 101 ? -1.193 4.667 7.346 1.00 90.50 101 LEU A O 1
ATOM 758 N N . CYS A 1 102 ? 0.056 2.995 6.539 1.00 92.25 102 CYS A N 1
ATOM 759 C CA . CYS A 1 102 ? 0.033 2.231 7.787 1.00 92.25 102 CYS A CA 1
ATOM 760 C C . CYS A 1 102 ? 0.471 3.047 9.020 1.00 92.25 102 CYS A C 1
ATOM 762 O O . CYS A 1 102 ? -0.111 2.928 10.099 1.00 92.25 102 CYS A O 1
ATOM 764 N N . ASP A 1 103 ? 1.452 3.938 8.860 1.00 91.94 103 ASP A N 1
ATOM 765 C CA . ASP A 1 103 ? 1.896 4.852 9.923 1.00 91.94 103 ASP A CA 1
ATOM 766 C C . ASP A 1 103 ? 0.925 6.011 10.195 1.00 91.94 103 ASP A C 1
ATOM 768 O O . ASP A 1 103 ? 1.005 6.657 11.238 1.00 91.94 103 ASP A O 1
ATOM 772 N N . GLN A 1 104 ? 0.039 6.309 9.247 1.00 87.00 104 GLN A N 1
ATOM 773 C CA . GLN A 1 104 ? -0.935 7.399 9.324 1.00 87.00 104 GLN A CA 1
ATOM 774 C C . GLN A 1 104 ? -2.266 6.923 9.908 1.00 87.00 104 GLN A C 1
ATOM 776 O O . GLN A 1 104 ? -3.003 7.718 10.485 1.00 87.00 104 GLN A O 1
ATOM 781 N N . LEU A 1 105 ? -2.550 5.621 9.803 1.00 86.81 105 LEU A N 1
ATOM 782 C CA . LEU A 1 105 ? -3.790 5.007 10.261 1.00 86.81 105 LEU A CA 1
ATOM 783 C C . LEU A 1 105 ? -4.155 5.366 11.715 1.00 86.81 105 LEU A C 1
ATOM 785 O O . LEU A 1 105 ? -5.290 5.787 11.912 1.00 86.81 105 LEU A O 1
ATOM 789 N N . PRO A 1 106 ? -3.248 5.314 12.718 1.00 88.19 106 PRO A N 1
ATOM 790 C CA . PRO A 1 106 ? -3.596 5.705 14.089 1.00 88.19 106 PRO A CA 1
ATOM 791 C C . PRO A 1 106 ? -4.138 7.136 14.208 1.00 88.19 106 PRO A C 1
ATOM 793 O O . PRO A 1 106 ? -5.052 7.383 14.987 1.00 88.19 106 PRO A O 1
ATOM 796 N N . ALA A 1 107 ? -3.605 8.075 13.420 1.00 86.69 107 ALA A N 1
ATOM 797 C CA . ALA A 1 107 ? -4.048 9.468 13.440 1.00 86.69 107 ALA A CA 1
ATOM 798 C C . ALA A 1 107 ? -5.411 9.663 12.753 1.00 86.69 107 ALA A C 1
ATOM 800 O O . ALA A 1 107 ? -6.141 10.587 13.095 1.00 86.69 107 ALA A O 1
ATOM 801 N N . LEU A 1 108 ? -5.759 8.796 11.797 1.00 77.19 108 LEU A N 1
ATOM 802 C CA . LEU A 1 108 ? -7.042 8.830 11.087 1.00 77.19 108 LEU A CA 1
ATOM 803 C C . LEU A 1 108 ? -8.186 8.193 11.888 1.00 77.19 108 LEU A C 1
ATOM 805 O O . LEU A 1 108 ? -9.350 8.463 11.603 1.00 77.19 108 LEU A O 1
ATOM 809 N N . VAL A 1 109 ? -7.862 7.344 12.867 1.00 80.88 109 VAL A N 1
ATOM 810 C CA . VAL A 1 109 ? -8.827 6.647 13.731 1.00 80.88 109 VAL A CA 1
ATOM 811 C C . VAL A 1 109 ? -8.394 6.693 15.204 1.00 80.88 109 VAL A C 1
ATOM 813 O O . VAL A 1 109 ? -8.137 5.651 15.806 1.00 80.88 109 VAL A O 1
ATOM 816 N N . PRO A 1 110 ? -8.313 7.887 15.821 1.00 81.06 110 PRO A N 1
ATOM 817 C CA . PRO A 1 110 ? -7.705 8.064 17.146 1.00 81.06 110 PRO A CA 1
ATOM 818 C C . PRO A 1 110 ? -8.422 7.314 18.281 1.00 81.06 110 PRO A C 1
ATOM 820 O O . PRO A 1 110 ? -7.843 7.078 19.336 1.00 81.06 110 PRO A O 1
ATOM 823 N N . SER A 1 111 ? -9.679 6.926 18.079 1.00 80.19 111 SER A N 1
ATOM 824 C CA . SER A 1 111 ? -10.478 6.133 19.017 1.00 80.19 111 SER A CA 1
ATOM 825 C C . SER A 1 111 ? -10.161 4.633 19.000 1.00 80.19 111 SER A C 1
ATOM 827 O O . SER A 1 111 ? -10.523 3.920 19.942 1.00 80.19 111 SER A O 1
ATOM 829 N N . ALA A 1 112 ? -9.490 4.139 17.955 1.00 83.31 112 ALA A N 1
ATOM 830 C CA . ALA A 1 112 ? -9.131 2.737 17.839 1.00 83.31 112 ALA A CA 1
ATOM 831 C C . ALA A 1 112 ? -8.043 2.379 18.852 1.00 83.31 112 ALA A C 1
ATOM 833 O O . ALA A 1 112 ? -6.929 2.895 18.812 1.00 83.31 112 ALA A O 1
ATOM 834 N N . LYS A 1 113 ? -8.337 1.413 19.728 1.00 84.31 113 LYS A N 1
ATOM 835 C CA . LYS A 1 113 ? -7.361 0.865 20.684 1.00 84.31 113 LYS A CA 1
ATOM 836 C C . LYS A 1 113 ? -6.216 0.148 19.984 1.00 84.31 113 LYS A C 1
ATOM 838 O O . LYS A 1 113 ? -5.143 -0.031 20.552 1.00 84.31 113 LYS A O 1
ATOM 843 N N . THR A 1 114 ? -6.462 -0.367 18.784 1.00 88.62 114 THR A N 1
ATOM 844 C CA . THR A 1 114 ? -5.462 -1.109 18.028 1.00 88.62 114 THR A CA 1
ATOM 845 C C . THR A 1 114 ? -5.625 -0.852 16.544 1.00 88.62 114 THR A C 1
ATOM 847 O O . THR A 1 114 ? -6.689 -1.087 15.977 1.00 88.62 114 THR A O 1
ATOM 850 N N . THR A 1 115 ? -4.534 -0.443 15.912 1.00 90.75 115 THR A N 1
ATOM 851 C CA . THR A 1 115 ? -4.399 -0.371 14.462 1.00 90.75 115 THR A CA 1
ATOM 852 C C . THR A 1 115 ? -3.323 -1.361 14.022 1.00 90.75 115 THR A C 1
ATOM 854 O O . THR A 1 115 ? -2.243 -1.436 14.613 1.00 90.75 115 THR A O 1
ATOM 857 N N . LYS A 1 116 ? -3.637 -2.190 13.029 1.00 92.81 116 LYS A N 1
ATOM 858 C CA . LYS A 1 116 ? -2.712 -3.152 12.418 1.00 92.81 116 LYS A CA 1
ATOM 859 C C . LYS A 1 116 ? -2.758 -3.006 10.910 1.00 92.81 116 LYS A C 1
ATOM 861 O O . LYS A 1 116 ? -3.721 -2.469 10.360 1.00 92.81 116 LYS A O 1
ATOM 866 N N . CYS A 1 117 ? -1.733 -3.526 10.254 1.00 94.31 117 CYS A N 1
ATOM 867 C CA . CYS A 1 117 ? -1.666 -3.547 8.808 1.00 94.31 117 CYS A CA 1
ATOM 868 C C . CYS A 1 117 ? -1.338 -4.940 8.287 1.00 94.31 117 CYS A C 1
ATOM 870 O O . CYS A 1 117 ? -0.591 -5.679 8.927 1.00 94.31 117 CYS A O 1
ATOM 872 N N . LEU A 1 118 ? -1.877 -5.276 7.122 1.00 93.50 118 LEU A N 1
ATOM 873 C CA . LEU A 1 118 ? -1.635 -6.532 6.425 1.00 93.50 118 LEU A CA 1
ATOM 874 C C . LEU A 1 118 ? -1.259 -6.234 4.976 1.00 93.50 118 LEU A C 1
ATOM 876 O O . LEU A 1 118 ? -2.053 -5.687 4.217 1.00 93.50 118 LEU A O 1
ATOM 880 N N . MET A 1 119 ? -0.047 -6.608 4.604 1.00 92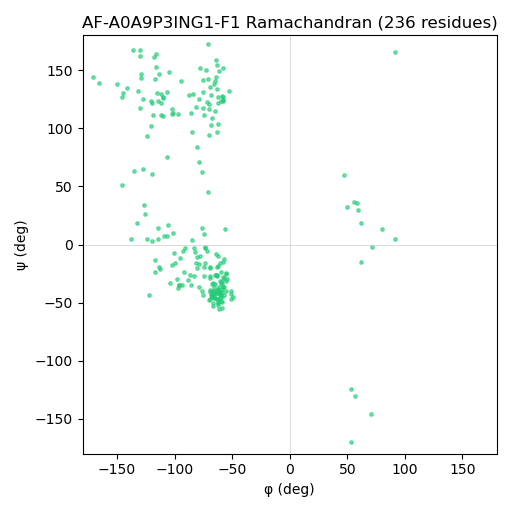.88 119 MET A N 1
ATOM 881 C CA . MET A 1 119 ? 0.442 -6.525 3.241 1.00 92.88 119 MET A CA 1
ATOM 882 C C . MET A 1 119 ? 0.380 -7.918 2.621 1.00 92.88 119 MET A C 1
ATOM 884 O O . MET A 1 119 ? 1.097 -8.808 3.068 1.00 92.88 119 MET A O 1
ATOM 888 N N . ASP A 1 120 ? -0.480 -8.106 1.629 1.00 90.06 120 ASP A N 1
ATOM 889 C CA . ASP A 1 120 ? -0.687 -9.383 0.948 1.00 90.06 120 ASP A CA 1
ATOM 890 C C . ASP A 1 120 ? -0.145 -9.319 -0.486 1.00 90.06 120 ASP A C 1
ATOM 892 O O . ASP A 1 120 ? -0.492 -8.418 -1.244 1.00 90.06 120 ASP A O 1
ATOM 896 N N . SER A 1 121 ? 0.720 -10.255 -0.874 1.00 89.75 121 SER A N 1
ATOM 897 C CA . SER A 1 121 ? 1.200 -10.430 -2.255 1.00 89.75 121 SER A CA 1
ATOM 898 C C . SER A 1 121 ? 1.696 -9.126 -2.903 1.00 89.75 121 SER A C 1
ATOM 900 O O . SER A 1 121 ? 1.507 -8.881 -4.093 1.00 89.75 121 SER A O 1
ATOM 902 N N . GLY A 1 122 ? 2.255 -8.238 -2.079 1.00 90.81 122 GLY A N 1
ATOM 903 C CA . GLY A 1 122 ? 2.682 -6.891 -2.447 1.00 90.81 122 GLY A CA 1
ATOM 904 C C . GLY A 1 122 ? 4.168 -6.650 -2.227 1.00 90.81 122 GLY A C 1
ATOM 905 O O . GLY A 1 122 ? 4.636 -5.536 -2.432 1.00 90.81 122 GLY A O 1
ATOM 906 N N . PHE A 1 123 ? 4.924 -7.666 -1.795 1.00 93.00 123 PHE A N 1
ATOM 907 C CA . PHE A 1 123 ? 6.369 -7.574 -1.597 1.00 93.00 123 PHE A CA 1
ATOM 908 C C . PHE A 1 123 ? 7.106 -7.685 -2.938 1.00 93.00 123 PHE A C 1
ATOM 910 O O . PHE A 1 123 ? 7.766 -8.676 -3.242 1.00 93.00 123 PHE A O 1
ATOM 917 N N . PHE A 1 124 ? 6.987 -6.645 -3.760 1.00 92.25 124 PHE A N 1
ATOM 918 C CA . PHE A 1 124 ? 7.689 -6.543 -5.034 1.00 92.25 124 PHE A CA 1
ATOM 919 C C . PHE A 1 124 ? 9.196 -6.315 -4.842 1.00 92.25 124 PHE A C 1
ATOM 921 O O . PHE A 1 124 ? 9.620 -5.548 -3.973 1.00 92.25 124 PHE A O 1
ATOM 928 N N . LEU A 1 125 ? 10.012 -6.933 -5.702 1.00 92.38 125 LEU A N 1
ATOM 929 C CA . LEU A 1 125 ? 11.475 -6.841 -5.644 1.00 92.38 125 LEU A CA 1
ATOM 930 C C . LEU A 1 125 ? 12.052 -5.956 -6.761 1.00 92.38 125 LEU A C 1
ATOM 932 O O . LEU A 1 125 ? 11.762 -6.167 -7.942 1.00 92.38 125 LEU A O 1
ATOM 936 N N . ASP A 1 126 ? 12.942 -5.024 -6.405 1.00 94.38 126 ASP A N 1
ATOM 937 C CA . ASP A 1 126 ? 13.855 -4.373 -7.362 1.00 94.38 126 ASP A CA 1
ATOM 938 C C . ASP A 1 126 ? 15.031 -5.321 -7.600 1.00 94.38 126 ASP A C 1
ATOM 940 O O . ASP A 1 126 ? 16.062 -5.261 -6.928 1.00 94.38 126 ASP A O 1
ATOM 944 N N . SER A 1 127 ? 14.805 -6.252 -8.528 1.00 92.88 127 SER A N 1
ATOM 945 C CA . SER A 1 127 ? 15.748 -7.278 -8.965 1.00 92.88 127 SER A CA 1
ATOM 946 C C . SER A 1 127 ? 16.084 -7.126 -10.452 1.00 92.88 127 SER A C 1
ATOM 948 O O . SER A 1 127 ? 15.386 -6.451 -11.219 1.00 92.88 127 SER A O 1
ATOM 950 N N . LEU A 1 128 ? 17.195 -7.739 -10.861 1.00 94.88 128 LEU A N 1
ATOM 951 C CA . LEU A 1 128 ? 17.555 -7.873 -12.269 1.00 94.88 128 LEU A CA 1
ATOM 952 C C . LEU A 1 128 ? 16.689 -8.948 -12.927 1.00 94.88 128 LEU A C 1
ATOM 954 O O . LEU A 1 128 ? 16.433 -9.986 -12.323 1.00 94.88 128 LEU A O 1
ATOM 958 N N . ASP A 1 129 ? 16.273 -8.716 -14.172 1.00 91.19 129 ASP A N 1
ATOM 959 C CA . ASP A 1 129 ? 15.626 -9.752 -14.978 1.00 91.19 129 ASP A CA 1
ATOM 960 C C . ASP A 1 129 ? 16.618 -10.840 -15.424 1.00 91.19 129 ASP A C 1
ATOM 962 O O . ASP A 1 129 ? 17.834 -10.690 -15.286 1.00 91.19 129 ASP A O 1
ATOM 966 N N . LYS A 1 130 ? 16.114 -11.913 -16.042 1.00 88.50 130 LYS A N 1
ATOM 967 C CA . LYS A 1 130 ? 16.929 -13.019 -16.586 1.00 88.50 130 LYS A CA 1
ATOM 968 C C . LYS A 1 130 ? 17.999 -12.612 -17.614 1.00 88.50 130 LYS A C 1
ATOM 970 O O . LYS A 1 130 ? 18.831 -13.430 -17.989 1.00 88.50 130 LYS A O 1
ATOM 975 N N . LYS A 1 131 ? 17.961 -11.375 -18.124 1.00 92.00 131 LYS A N 1
ATOM 976 C CA . LYS A 1 131 ? 18.959 -10.796 -19.041 1.00 92.00 131 LYS A CA 1
ATOM 977 C C . LYS A 1 131 ? 19.855 -9.769 -18.334 1.00 92.00 131 LYS A C 1
ATOM 979 O O . LYS A 1 131 ? 20.491 -8.964 -19.014 1.00 92.00 131 LYS A O 1
ATOM 984 N N . ASN A 1 132 ? 19.888 -9.772 -17.000 1.00 94.88 132 ASN A N 1
ATOM 985 C CA . ASN A 1 132 ? 20.617 -8.830 -16.154 1.00 94.88 132 ASN A CA 1
ATOM 986 C C . ASN A 1 132 ? 20.216 -7.358 -16.370 1.00 94.88 132 ASN A C 1
ATOM 988 O O . ASN A 1 132 ? 21.054 -6.458 -16.306 1.00 94.88 132 ASN A O 1
ATOM 992 N N . LYS A 1 133 ? 18.931 -7.079 -16.638 1.00 95.50 133 LYS A N 1
ATOM 993 C CA . LYS A 1 133 ? 18.417 -5.712 -16.841 1.00 95.50 133 LYS A CA 1
ATOM 994 C C . LYS A 1 133 ? 17.446 -5.294 -15.741 1.00 95.50 133 LYS A C 1
ATOM 996 O O . LYS A 1 133 ? 16.617 -6.069 -15.278 1.00 95.50 133 LYS A O 1
ATOM 1001 N N . HIS A 1 134 ? 17.451 -4.003 -15.412 1.00 94.94 134 HIS A N 1
ATOM 1002 C CA . HIS A 1 134 ? 16.484 -3.372 -14.504 1.00 94.94 134 HIS A CA 1
ATOM 1003 C C . HIS A 1 134 ? 15.117 -3.143 -15.176 1.00 94.94 134 HIS A C 1
ATOM 1005 O O . HIS A 1 134 ? 14.683 -2.008 -15.389 1.00 94.94 134 HIS A O 1
ATOM 1011 N N . THR A 1 135 ? 14.437 -4.206 -15.599 1.00 92.25 135 THR A N 1
ATOM 1012 C CA . THR A 1 135 ? 13.175 -4.090 -16.346 1.00 92.25 135 THR A CA 1
ATOM 1013 C C . THR A 1 135 ? 12.029 -3.586 -15.471 1.00 92.25 135 THR A C 1
ATOM 1015 O O . THR A 1 135 ? 11.380 -2.608 -15.849 1.00 92.25 135 THR A O 1
ATOM 1018 N N . PHE A 1 136 ? 11.830 -4.155 -14.279 1.00 93.50 136 PHE A N 1
ATOM 1019 C CA . PHE A 1 136 ? 10.758 -3.708 -13.388 1.00 93.50 136 PHE A CA 1
ATOM 1020 C C . PHE A 1 136 ? 11.028 -2.312 -12.815 1.00 93.50 136 PHE A C 1
ATOM 1022 O O . PHE A 1 136 ? 10.190 -1.423 -12.945 1.00 93.50 136 PHE A O 1
ATOM 1029 N N . LYS A 1 137 ? 12.241 -2.058 -12.314 1.00 95.06 137 LYS A N 1
ATOM 1030 C CA . LYS A 1 137 ? 12.662 -0.724 -11.859 1.00 95.06 137 LYS A CA 1
ATOM 1031 C C . LYS A 1 137 ? 12.408 0.376 -12.891 1.00 95.06 137 LYS A C 1
ATOM 1033 O O . LYS A 1 137 ? 11.899 1.431 -12.532 1.00 95.06 137 LYS A O 1
ATOM 1038 N N . ARG A 1 138 ? 12.690 0.148 -14.182 1.00 95.44 138 ARG A N 1
ATOM 1039 C CA . ARG A 1 138 ? 12.381 1.136 -15.238 1.00 95.44 138 ARG A CA 1
ATOM 1040 C C . ARG A 1 138 ? 10.880 1.415 -15.362 1.00 95.44 138 ARG A C 1
ATOM 1042 O O . ARG A 1 138 ? 10.509 2.569 -15.566 1.00 95.44 138 ARG A O 1
ATOM 1049 N N . LYS A 1 139 ? 10.025 0.394 -15.223 1.00 93.12 139 LYS A N 1
ATOM 1050 C CA . LYS A 1 139 ? 8.562 0.567 -15.193 1.00 93.12 139 LYS A CA 1
ATOM 1051 C C . LYS A 1 139 ? 8.132 1.368 -13.961 1.00 93.12 139 LYS A C 1
ATOM 1053 O O . LYS A 1 139 ? 7.388 2.330 -14.109 1.00 93.12 139 LYS A O 1
ATOM 1058 N N . VAL A 1 140 ? 8.661 1.035 -12.782 1.00 94.75 140 VAL A N 1
ATOM 1059 C CA . VAL A 1 140 ? 8.353 1.731 -11.521 1.00 94.75 140 VAL A CA 1
ATOM 1060 C C . VAL A 1 140 ? 8.794 3.191 -11.556 1.00 94.75 140 VAL A C 1
ATOM 1062 O O . VAL A 1 140 ? 8.025 4.049 -11.152 1.00 94.75 140 VAL A O 1
ATOM 1065 N N . ILE A 1 141 ? 9.971 3.511 -12.102 1.00 96.19 141 ILE A N 1
ATOM 1066 C CA . ILE A 1 141 ? 10.420 4.906 -12.264 1.00 96.19 141 ILE A CA 1
ATOM 1067 C C . ILE A 1 141 ? 9.437 5.704 -13.134 1.00 96.19 141 ILE A C 1
ATOM 1069 O O . ILE A 1 141 ? 9.078 6.827 -12.782 1.00 96.19 141 ILE A O 1
ATOM 1073 N N . ARG A 1 142 ? 8.983 5.130 -14.257 1.00 94.00 142 ARG A N 1
ATOM 1074 C CA . ARG A 1 142 ? 8.020 5.785 -15.158 1.00 94.00 142 ARG A CA 1
ATOM 1075 C C . ARG A 1 142 ? 6.659 5.975 -14.495 1.00 94.00 142 ARG A C 1
ATOM 1077 O O . ARG A 1 142 ? 6.112 7.069 -14.566 1.00 94.00 142 ARG A O 1
ATOM 1084 N N . MET A 1 143 ? 6.150 4.939 -13.829 1.00 92.75 143 MET A N 1
ATOM 1085 C CA . MET A 1 143 ? 4.903 5.012 -13.066 1.00 92.75 143 MET A CA 1
ATOM 1086 C C . MET A 1 143 ? 5.012 6.072 -11.964 1.00 92.75 143 MET A C 1
ATOM 1088 O O . MET A 1 143 ? 4.179 6.968 -11.890 1.00 92.75 143 MET A O 1
ATOM 1092 N N . ALA A 1 144 ? 6.092 6.058 -11.182 1.00 94.25 144 ALA A N 1
ATOM 1093 C CA . ALA A 1 144 ? 6.297 7.007 -10.097 1.00 94.25 144 ALA A CA 1
ATOM 1094 C C . ALA A 1 144 ? 6.309 8.465 -10.581 1.00 94.25 144 ALA A C 1
ATOM 1096 O O . ALA A 1 144 ? 5.722 9.333 -9.937 1.00 94.25 144 ALA A O 1
ATOM 1097 N N . ALA A 1 145 ? 6.939 8.730 -11.730 1.00 93.62 145 ALA A N 1
ATOM 1098 C CA . ALA A 1 145 ? 6.938 10.052 -12.349 1.00 93.62 145 ALA A CA 1
ATOM 1099 C C . ALA A 1 145 ? 5.547 10.453 -12.867 1.00 93.62 145 ALA A C 1
ATOM 1101 O O . ALA A 1 145 ? 5.105 11.578 -12.643 1.00 93.62 145 ALA A O 1
ATOM 1102 N N . LEU A 1 146 ? 4.844 9.531 -13.532 1.00 92.19 146 LEU A N 1
ATOM 1103 C CA . LEU A 1 146 ? 3.514 9.777 -14.090 1.00 92.19 146 LEU A CA 1
ATOM 1104 C C . LEU A 1 146 ? 2.475 10.085 -12.994 1.00 92.19 146 LEU A C 1
ATOM 1106 O O . LEU A 1 146 ? 1.648 10.981 -13.170 1.00 92.19 146 LEU A O 1
ATOM 1110 N N . HIS A 1 147 ? 2.552 9.384 -11.860 1.00 93.25 147 HIS A N 1
ATOM 1111 C CA . HIS A 1 147 ? 1.578 9.462 -10.767 1.00 93.25 147 HIS A CA 1
ATOM 1112 C C . HIS A 1 147 ? 1.911 10.507 -9.689 1.00 93.25 147 HIS A C 1
ATOM 1114 O O . HIS A 1 147 ? 1.114 10.677 -8.766 1.00 93.25 147 HIS A O 1
ATOM 1120 N N . ASP A 1 148 ? 3.048 11.212 -9.779 1.00 94.31 148 ASP A N 1
ATOM 1121 C CA . ASP A 1 148 ? 3.617 11.988 -8.659 1.00 94.31 148 ASP A CA 1
ATOM 1122 C C . ASP A 1 148 ? 3.615 11.146 -7.371 1.00 94.31 148 ASP A C 1
ATOM 1124 O O . ASP A 1 148 ? 2.913 11.432 -6.396 1.00 94.31 148 ASP A O 1
ATOM 1128 N N . PHE A 1 149 ? 4.323 10.016 -7.432 1.00 94.00 149 PHE A N 1
ATOM 1129 C CA . PHE A 1 149 ? 4.339 9.025 -6.363 1.00 94.00 149 PHE A CA 1
ATOM 1130 C C . PHE A 1 149 ? 4.921 9.601 -5.072 1.00 94.00 149 PHE A C 1
ATOM 1132 O O . PHE A 1 149 ? 6.042 10.121 -5.042 1.00 94.00 149 PHE A O 1
ATOM 1139 N N . ILE A 1 150 ? 4.165 9.457 -3.986 1.00 91.94 150 ILE A N 1
ATOM 1140 C CA . ILE A 1 150 ? 4.542 9.977 -2.672 1.00 91.94 150 ILE A CA 1
ATOM 1141 C C . ILE A 1 150 ? 5.222 8.921 -1.797 1.00 91.94 150 ILE A C 1
ATOM 1143 O O . ILE A 1 150 ? 6.141 9.265 -1.054 1.00 91.94 150 ILE A O 1
ATOM 1147 N N . GLY A 1 151 ? 4.799 7.655 -1.904 1.00 90.38 151 GLY A N 1
ATOM 1148 C CA . GLY A 1 151 ? 5.236 6.541 -1.057 1.00 90.38 151 GLY A CA 1
ATOM 1149 C C . GLY A 1 151 ? 5.098 6.784 0.453 1.00 90.38 151 GLY A C 1
ATOM 1150 O O . GLY A 1 151 ? 4.519 7.771 0.913 1.00 90.38 151 GLY A O 1
ATOM 1151 N N . ASN A 1 152 ? 5.676 5.884 1.257 1.00 92.94 152 ASN A N 1
ATOM 1152 C CA . ASN A 1 152 ? 5.743 6.067 2.709 1.00 92.94 152 ASN A CA 1
ATOM 1153 C C . ASN A 1 152 ? 6.469 7.388 3.063 1.00 92.94 152 ASN A C 1
ATOM 1155 O O . ASN A 1 152 ? 7.619 7.567 2.649 1.00 92.94 152 ASN A O 1
ATOM 1159 N N . PRO A 1 153 ? 5.885 8.284 3.886 1.00 92.00 153 PRO A N 1
ATOM 1160 C CA . PRO A 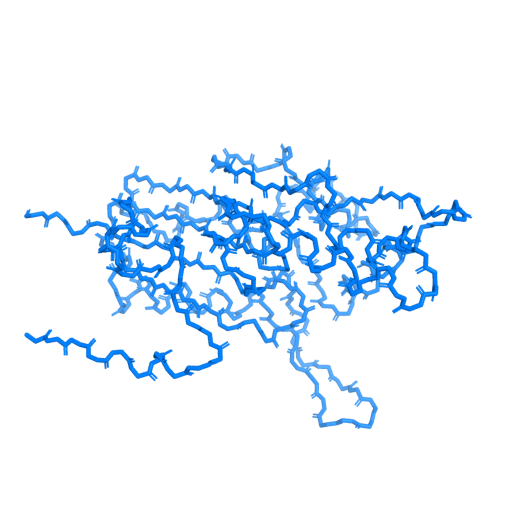1 153 ? 6.472 9.597 4.164 1.00 92.00 153 PRO A CA 1
ATOM 1161 C C . PRO A 1 153 ? 7.873 9.566 4.786 1.00 92.00 153 PRO A C 1
ATOM 1163 O O . PRO A 1 153 ? 8.681 10.458 4.529 1.00 92.00 153 PRO A O 1
ATOM 1166 N N . ARG A 1 154 ? 8.185 8.567 5.623 1.00 94.88 154 ARG A N 1
ATOM 1167 C CA . ARG A 1 154 ? 9.518 8.427 6.233 1.00 94.88 154 ARG A CA 1
ATOM 1168 C C . ARG A 1 154 ? 10.528 7.910 5.220 1.00 94.88 154 ARG A C 1
ATOM 1170 O O . ARG A 1 154 ? 11.615 8.474 5.139 1.00 94.88 154 ARG A O 1
ATOM 1177 N N . CYS A 1 155 ? 10.146 6.918 4.416 1.00 96.00 155 CYS A N 1
ATOM 1178 C CA . CYS A 1 155 ? 10.983 6.457 3.313 1.00 96.00 155 CYS A CA 1
ATOM 1179 C C . CYS A 1 155 ? 11.265 7.598 2.330 1.00 96.00 155 CYS A C 1
ATOM 1181 O O . CYS A 1 155 ? 12.422 7.871 2.027 1.00 96.00 155 CYS A O 1
ATOM 1183 N N . ALA A 1 156 ? 10.230 8.318 1.892 1.00 94.00 156 ALA A N 1
ATOM 1184 C CA . ALA A 1 156 ? 10.350 9.390 0.912 1.00 94.00 156 ALA A CA 1
ATOM 1185 C C . ALA A 1 156 ? 11.251 10.536 1.394 1.00 94.00 156 ALA A C 1
ATOM 1187 O O . ALA A 1 156 ? 12.001 11.084 0.592 1.00 94.00 156 ALA A O 1
ATOM 1188 N N . ARG A 1 157 ? 11.218 10.873 2.694 1.00 94.94 157 ARG A N 1
ATOM 1189 C CA . ARG A 1 157 ? 12.140 11.850 3.304 1.00 94.94 157 ARG A CA 1
ATOM 1190 C C . ARG A 1 157 ? 13.582 11.353 3.394 1.00 94.94 157 ARG A C 1
ATOM 1192 O O . ARG A 1 157 ? 14.494 12.166 3.376 1.00 94.94 157 ARG A O 1
ATOM 1199 N N . ALA A 1 158 ? 13.784 10.044 3.508 1.00 96.06 158 ALA A N 1
ATOM 1200 C CA . ALA A 1 158 ? 15.110 9.437 3.542 1.00 96.06 158 ALA A CA 1
ATOM 1201 C C . ALA A 1 158 ? 15.719 9.231 2.141 1.00 96.06 158 ALA A C 1
ATOM 1203 O O . ALA A 1 158 ? 16.870 8.811 2.039 1.00 96.06 158 ALA A O 1
ATOM 1204 N N . GLN A 1 159 ? 14.965 9.485 1.065 1.00 94.69 159 GLN A N 1
ATOM 1205 C CA . GLN A 1 159 ? 15.454 9.407 -0.311 1.00 94.69 159 GLN A CA 1
ATOM 1206 C C . GLN A 1 159 ? 15.673 10.800 -0.907 1.00 94.69 159 GLN A C 1
ATOM 1208 O O . GLN A 1 159 ? 14.909 11.732 -0.663 1.00 94.69 159 GLN A O 1
ATOM 1213 N N . ASN A 1 160 ? 16.657 10.907 -1.800 1.00 91.50 160 ASN A N 1
ATOM 1214 C CA . ASN A 1 160 ? 16.770 12.054 -2.700 1.00 91.50 160 ASN A CA 1
ATOM 1215 C C . ASN A 1 160 ? 15.551 12.119 -3.633 1.00 91.50 160 ASN A C 1
ATOM 1217 O O . ASN A 1 160 ? 14.968 11.085 -3.974 1.00 91.50 160 ASN A O 1
ATOM 1221 N N . THR A 1 161 ? 15.215 13.312 -4.133 1.00 83.00 161 THR A N 1
ATOM 1222 C CA . THR A 1 161 ? 14.062 13.536 -5.026 1.00 83.00 161 THR A CA 1
ATOM 1223 C C . THR A 1 161 ? 14.030 12.574 -6.220 1.00 83.00 161 THR A C 1
ATOM 1225 O O . THR A 1 161 ? 12.978 12.030 -6.540 1.00 83.00 161 THR A O 1
ATOM 1228 N N . THR A 1 162 ? 15.185 12.275 -6.820 1.00 88.38 162 THR A N 1
ATOM 1229 C CA . THR A 1 162 ? 15.322 11.364 -7.974 1.00 88.38 162 THR A CA 1
ATOM 1230 C C . THR A 1 162 ? 15.255 9.874 -7.617 1.00 88.38 162 THR A C 1
ATOM 1232 O O . THR A 1 162 ? 15.185 9.023 -8.501 1.00 88.38 162 THR A O 1
ATOM 1235 N N . SER A 1 163 ? 15.283 9.532 -6.326 1.00 94.31 163 SER A N 1
ATOM 1236 C CA . SER A 1 163 ? 15.289 8.157 -5.810 1.00 94.31 163 SER A CA 1
ATOM 1237 C C . SER A 1 163 ? 14.029 7.792 -5.024 1.00 94.31 163 SER A C 1
ATOM 1239 O O . SER A 1 163 ? 13.948 6.679 -4.508 1.00 94.31 163 SER A O 1
ATOM 1241 N N . LYS A 1 164 ? 13.023 8.678 -4.956 1.00 93.75 164 LYS A N 1
ATOM 1242 C CA . LYS A 1 164 ? 11.749 8.413 -4.260 1.00 93.75 164 LYS A CA 1
ATOM 1243 C C . LYS A 1 164 ? 11.038 7.147 -4.741 1.00 93.75 164 LYS A C 1
ATOM 1245 O O . LYS A 1 164 ? 10.421 6.463 -3.932 1.00 93.75 164 LYS A O 1
ATOM 1250 N N . TRP A 1 165 ? 11.190 6.786 -6.018 1.00 94.56 165 TRP A N 1
ATOM 1251 C CA . TRP A 1 165 ? 10.656 5.543 -6.593 1.00 94.56 165 TRP A CA 1
ATOM 1252 C C . TRP A 1 165 ? 11.111 4.284 -5.840 1.00 94.56 165 TRP A C 1
ATOM 1254 O O . TRP A 1 165 ? 10.405 3.284 -5.863 1.00 94.56 165 TRP A O 1
ATOM 1264 N N . LYS A 1 166 ? 12.252 4.313 -5.132 1.00 96.06 166 LYS A N 1
ATOM 1265 C CA . LYS A 1 166 ? 12.699 3.184 -4.303 1.00 96.06 166 LYS A CA 1
ATOM 1266 C C . LYS A 1 166 ? 11.675 2.826 -3.232 1.00 96.06 166 LYS A C 1
ATOM 1268 O O . LYS A 1 166 ? 11.560 1.660 -2.892 1.00 96.06 166 LYS A O 1
ATOM 1273 N N . CYS A 1 167 ? 10.927 3.810 -2.732 1.00 95.75 167 CYS A N 1
ATOM 1274 C CA . CYS A 1 167 ? 9.911 3.617 -1.702 1.00 95.75 167 CYS A CA 1
ATOM 1275 C C . CYS A 1 167 ? 8.649 2.900 -2.189 1.00 95.75 167 CYS A C 1
ATOM 1277 O O . CYS A 1 167 ? 7.797 2.613 -1.359 1.00 95.75 167 CYS A O 1
ATOM 1279 N N . PHE A 1 168 ? 8.536 2.630 -3.492 1.00 95.31 168 PHE A N 1
ATOM 1280 C CA . PHE A 1 168 ? 7.579 1.664 -4.019 1.00 95.31 168 PHE A CA 1
ATOM 1281 C C . PHE A 1 168 ? 7.961 0.256 -3.556 1.00 95.31 168 PHE A C 1
ATOM 1283 O O . PHE A 1 168 ? 7.176 -0.442 -2.947 1.00 95.31 168 PHE A O 1
ATOM 1290 N N . PHE A 1 169 ? 9.219 -0.150 -3.736 1.00 95.75 169 PHE A N 1
ATOM 1291 C CA . PHE A 1 169 ? 9.623 -1.510 -3.398 1.00 95.75 169 PHE A CA 1
ATOM 1292 C C . PHE A 1 169 ? 9.674 -1.727 -1.875 1.00 95.75 169 PHE A C 1
ATOM 1294 O O . PHE A 1 169 ? 10.472 -1.068 -1.187 1.00 95.75 169 PHE A O 1
ATOM 1301 N N . PRO A 1 170 ? 8.924 -2.702 -1.322 1.00 94.62 170 PRO A N 1
ATOM 1302 C CA . PRO A 1 170 ? 8.933 -2.971 0.115 1.00 94.62 170 PRO A CA 1
ATOM 1303 C C . PRO A 1 170 ? 10.312 -3.314 0.675 1.00 94.62 170 PRO A C 1
ATOM 1305 O O . PRO A 1 170 ? 10.603 -2.949 1.815 1.00 94.62 170 PRO A O 1
ATOM 1308 N N . GLN A 1 171 ? 11.210 -3.887 -0.136 1.00 94.25 171 GLN A N 1
ATOM 1309 C CA . GLN A 1 171 ? 12.614 -4.117 0.236 1.00 94.25 171 GLN A CA 1
ATOM 1310 C C . GLN A 1 171 ? 13.352 -2.842 0.697 1.00 94.25 171 GLN A C 1
ATOM 1312 O O . GLN A 1 171 ? 14.323 -2.913 1.448 1.00 94.25 171 GLN A O 1
ATOM 1317 N N . HIS A 1 172 ? 12.907 -1.662 0.258 1.00 95.44 172 HIS A N 1
ATOM 1318 C CA . HIS A 1 172 ? 13.460 -0.374 0.673 1.00 95.44 172 HIS A CA 1
ATOM 1319 C C . HIS A 1 172 ? 12.560 0.359 1.671 1.00 95.44 172 HIS A C 1
ATOM 1321 O O . HIS A 1 172 ? 13.081 1.065 2.536 1.00 95.44 172 HIS A O 1
ATOM 1327 N N . ALA A 1 173 ? 11.237 0.211 1.555 1.00 95.19 173 ALA A N 1
ATOM 1328 C CA . ALA A 1 173 ? 10.262 0.988 2.316 1.00 95.19 173 ALA A CA 1
ATOM 1329 C C . ALA A 1 173 ? 9.940 0.415 3.706 1.00 95.19 173 ALA A C 1
ATOM 1331 O O . ALA A 1 173 ? 9.733 1.183 4.644 1.00 95.19 173 ALA A O 1
ATOM 1332 N N . THR A 1 174 ? 9.919 -0.912 3.862 1.00 93.06 174 THR A N 1
ATOM 1333 C CA . THR A 1 174 ? 9.417 -1.591 5.079 1.00 93.06 174 THR A CA 1
ATOM 1334 C C . THR A 1 174 ? 10.144 -1.191 6.354 1.00 93.06 174 THR A C 1
ATOM 1336 O O . THR A 1 174 ? 9.497 -0.952 7.368 1.00 93.06 174 THR A O 1
ATOM 1339 N N . LYS A 1 175 ? 11.466 -0.996 6.295 1.00 94.06 175 LYS A N 1
ATOM 1340 C CA . LYS A 1 175 ? 12.268 -0.525 7.440 1.00 94.06 175 LYS A CA 1
ATOM 1341 C C . LYS A 1 175 ? 11.865 0.855 7.978 1.00 94.06 175 LYS A C 1
ATOM 1343 O O . LYS A 1 175 ? 12.305 1.243 9.055 1.00 94.06 175 LYS A O 1
ATOM 1348 N N . PHE A 1 176 ? 11.091 1.626 7.214 1.00 95.56 176 PHE A N 1
ATOM 1349 C CA . PHE A 1 176 ? 10.610 2.948 7.613 1.00 95.56 176 PHE A CA 1
ATOM 1350 C C . PHE A 1 176 ? 9.207 2.922 8.229 1.00 95.56 176 PHE A C 1
ATOM 1352 O O . PHE A 1 176 ? 8.789 3.937 8.795 1.00 95.56 176 PHE A O 1
ATOM 1359 N N . ILE A 1 177 ? 8.495 1.796 8.130 1.00 94.12 177 ILE A N 1
ATOM 1360 C CA . ILE A 1 177 ? 7.172 1.624 8.725 1.00 94.12 177 ILE A CA 1
ATOM 1361 C C . ILE A 1 177 ? 7.355 1.342 10.217 1.00 94.12 177 ILE A C 1
ATOM 1363 O O . ILE A 1 177 ? 8.086 0.432 10.598 1.00 94.12 177 ILE A O 1
ATOM 1367 N N . LYS A 1 178 ? 6.713 2.143 11.072 1.00 93.00 178 LYS A N 1
ATOM 1368 C CA . LYS A 1 178 ? 6.744 1.955 12.533 1.00 93.00 178 LYS A CA 1
ATOM 1369 C C . LYS A 1 178 ? 5.568 1.130 13.031 1.00 93.00 178 LYS A C 1
ATOM 1371 O O . LYS A 1 178 ? 5.705 0.403 14.011 1.00 93.00 178 LYS A O 1
ATOM 1376 N N . SER A 1 179 ? 4.410 1.280 12.397 1.00 92.31 179 SER A N 1
ATOM 1377 C CA . SER A 1 179 ? 3.237 0.464 12.692 1.00 92.31 179 SER A CA 1
ATOM 1378 C C . SER A 1 179 ? 3.515 -1.017 12.422 1.00 92.31 179 SER A C 1
ATOM 1380 O O . SER A 1 179 ? 4.277 -1.370 11.524 1.00 92.31 179 SER A O 1
ATOM 1382 N N . GLN A 1 180 ? 2.864 -1.904 13.177 1.00 91.38 180 GLN A N 1
ATOM 1383 C CA . GLN A 1 180 ? 3.006 -3.341 12.960 1.00 91.38 180 GLN A CA 1
ATOM 1384 C C . GLN A 1 180 ? 2.322 -3.749 11.650 1.00 91.38 180 GLN A C 1
ATOM 1386 O O . GLN A 1 180 ? 1.097 -3.653 11.522 1.00 91.38 180 GLN A O 1
ATOM 1391 N N . VAL A 1 181 ? 3.125 -4.244 10.710 1.00 93.62 181 VAL A N 1
ATOM 1392 C CA . VAL A 1 181 ? 2.672 -4.807 9.437 1.00 93.62 181 VAL A CA 1
ATOM 1393 C C . VAL A 1 181 ? 2.907 -6.310 9.459 1.00 93.62 181 VAL A C 1
ATOM 1395 O O . VAL A 1 181 ? 4.023 -6.763 9.697 1.00 93.62 181 VAL A O 1
ATOM 1398 N N . PHE A 1 182 ? 1.858 -7.079 9.200 1.00 94.31 182 PHE A N 1
ATOM 1399 C CA . PHE A 1 182 ? 1.975 -8.488 8.858 1.00 94.31 182 PHE A CA 1
ATOM 1400 C C . PHE A 1 182 ? 2.157 -8.602 7.345 1.00 94.31 182 PHE A C 1
ATOM 1402 O O . PHE A 1 182 ? 1.392 -7.998 6.595 1.00 94.31 182 PHE A O 1
ATOM 1409 N N . ILE A 1 183 ? 3.175 -9.327 6.893 1.00 93.62 183 ILE A N 1
ATOM 1410 C CA . ILE A 1 183 ? 3.482 -9.485 5.469 1.00 93.62 183 ILE A CA 1
ATOM 1411 C C . ILE A 1 183 ? 3.210 -10.934 5.089 1.00 93.62 183 ILE A C 1
ATOM 1413 O O . ILE A 1 183 ? 3.818 -11.840 5.652 1.00 93.62 183 ILE A O 1
ATOM 1417 N N . VAL A 1 184 ? 2.322 -11.135 4.122 1.00 91.69 184 VAL A N 1
ATOM 1418 C CA . VAL A 1 184 ? 2.096 -12.420 3.463 1.00 91.69 184 VAL A CA 1
ATOM 1419 C C . VAL A 1 184 ? 2.508 -12.263 2.019 1.00 91.69 184 VAL A C 1
ATOM 1421 O O . VAL A 1 184 ? 2.026 -11.373 1.327 1.00 91.69 184 VAL A O 1
ATOM 1424 N N . ASN A 1 185 ? 3.423 -13.102 1.559 1.00 89.06 185 ASN A N 1
ATOM 1425 C CA . ASN A 1 185 ? 3.839 -13.099 0.168 1.00 89.06 185 ASN A CA 1
ATOM 1426 C C . ASN A 1 185 ? 4.262 -14.511 -0.218 1.00 89.06 185 ASN A C 1
ATOM 1428 O O . ASN A 1 185 ? 4.967 -15.170 0.547 1.00 89.06 185 ASN A O 1
ATOM 1432 N N . SER A 1 186 ? 3.868 -14.959 -1.408 1.00 85.31 186 SER A N 1
ATOM 1433 C CA . SER A 1 186 ? 4.435 -16.183 -1.970 1.00 85.31 186 SER A CA 1
ATOM 1434 C C . SER A 1 186 ? 5.932 -15.991 -2.222 1.00 85.31 186 SER A C 1
ATOM 1436 O O . SER A 1 186 ? 6.365 -14.905 -2.622 1.00 85.31 186 SER A O 1
ATOM 1438 N N . LEU A 1 187 ? 6.725 -17.048 -2.020 1.00 82.81 187 LEU A N 1
ATOM 1439 C CA . LEU A 1 187 ? 8.139 -17.060 -2.415 1.00 82.81 187 LEU A CA 1
ATOM 1440 C C . LEU 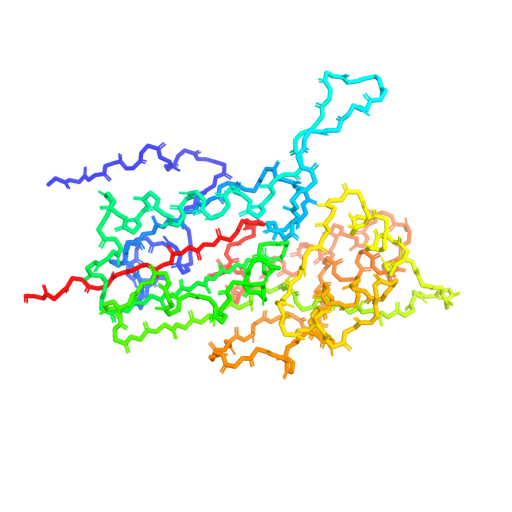A 1 187 ? 8.295 -16.848 -3.928 1.00 82.81 187 LEU A C 1
ATOM 1442 O O . LEU A 1 187 ? 9.243 -16.205 -4.371 1.00 82.81 187 LEU A O 1
ATOM 1446 N N . PHE A 1 188 ? 7.329 -17.340 -4.705 1.00 81.19 188 PHE A N 1
ATOM 1447 C CA . PHE A 1 188 ? 7.279 -17.246 -6.161 1.00 81.19 188 PHE A CA 1
ATOM 1448 C C . PHE A 1 188 ? 6.019 -16.487 -6.587 1.00 81.19 188 PHE A C 1
ATOM 1450 O O . PHE A 1 188 ? 5.137 -17.024 -7.251 1.00 81.19 188 PHE A O 1
ATOM 1457 N N . ASP A 1 189 ? 5.902 -15.231 -6.150 1.00 84.38 189 ASP A N 1
ATOM 1458 C CA . ASP A 1 189 ? 4.772 -14.378 -6.517 1.00 84.38 189 ASP A CA 1
ATOM 1459 C C . ASP A 1 189 ? 4.721 -14.133 -8.036 1.00 84.38 189 ASP A C 1
ATOM 1461 O O . ASP A 1 189 ? 5.652 -13.586 -8.636 1.00 84.38 189 ASP A O 1
ATOM 1465 N N . PHE A 1 190 ? 3.600 -14.509 -8.655 1.00 79.44 190 PHE A N 1
ATOM 1466 C CA . PHE A 1 190 ? 3.410 -14.430 -10.103 1.00 79.44 190 PHE A CA 1
ATOM 1467 C C . PHE A 1 190 ? 3.613 -13.009 -10.640 1.00 79.44 190 PHE A C 1
ATOM 1469 O O . PHE A 1 190 ? 4.285 -12.825 -11.656 1.00 79.44 190 PHE A O 1
ATOM 1476 N N . ASN A 1 191 ? 3.084 -11.991 -9.953 1.00 82.44 191 ASN A N 1
ATOM 1477 C CA . ASN A 1 191 ? 3.195 -10.603 -10.402 1.00 82.44 191 ASN A CA 1
ATOM 1478 C C . ASN A 1 191 ? 4.644 -10.111 -10.349 1.00 82.44 191 ASN A C 1
ATOM 1480 O O . ASN A 1 191 ? 5.103 -9.446 -11.276 1.00 82.44 191 ASN A O 1
ATOM 1484 N N . THR A 1 192 ? 5.389 -10.479 -9.310 1.00 86.19 192 THR A N 1
ATOM 1485 C CA . THR A 1 192 ? 6.816 -10.177 -9.172 1.00 86.19 192 THR A CA 1
ATOM 1486 C C . THR A 1 192 ? 7.621 -10.826 -10.297 1.00 86.19 192 THR A C 1
ATOM 1488 O O . THR A 1 192 ? 8.418 -10.146 -10.950 1.00 86.19 192 THR A O 1
ATOM 1491 N N . LEU A 1 193 ? 7.374 -12.106 -10.594 1.00 85.38 193 LEU A N 1
ATOM 1492 C CA . LEU A 1 193 ? 8.050 -12.821 -11.682 1.00 85.38 193 LEU A CA 1
ATOM 1493 C C . LEU A 1 193 ? 7.690 -12.249 -13.063 1.00 85.38 193 LEU A C 1
ATOM 1495 O O . LEU A 1 193 ? 8.570 -12.057 -13.908 1.00 85.38 193 LEU A O 1
ATOM 1499 N N . LEU A 1 194 ? 6.415 -11.929 -13.290 1.00 82.81 194 LEU A N 1
ATOM 1500 C CA . LEU A 1 194 ? 5.915 -11.365 -14.543 1.00 82.81 194 LEU A CA 1
ATOM 1501 C C . LEU A 1 194 ? 6.464 -9.951 -14.786 1.00 82.81 194 LEU A C 1
ATOM 1503 O O . LEU A 1 194 ? 7.049 -9.668 -15.835 1.00 82.81 194 LEU A O 1
ATOM 1507 N N . LEU A 1 195 ? 6.315 -9.046 -13.815 1.00 84.69 195 LEU A N 1
ATOM 1508 C CA . LEU A 1 195 ? 6.764 -7.655 -13.929 1.00 84.69 195 LEU A CA 1
ATOM 1509 C C . LEU A 1 195 ? 8.292 -7.557 -14.002 1.00 84.69 195 LEU A C 1
ATOM 1511 O O . LEU A 1 195 ? 8.810 -6.699 -14.733 1.00 84.69 195 LEU A O 1
ATOM 1515 N N . GLY A 1 196 ? 8.975 -8.472 -13.308 1.00 86.06 196 GLY A N 1
ATOM 1516 C CA . GLY A 1 196 ? 10.416 -8.697 -13.328 1.00 86.06 196 GLY A CA 1
ATOM 1517 C C . GLY A 1 196 ? 10.951 -9.379 -14.586 1.00 86.06 196 GLY A C 1
ATOM 1518 O O . GLY A 1 196 ? 12.164 -9.500 -14.702 1.00 86.06 196 GLY A O 1
ATOM 1519 N N . ASN A 1 197 ? 10.103 -9.784 -15.543 1.00 87.12 197 ASN A N 1
ATOM 1520 C CA . ASN A 1 197 ? 10.525 -10.483 -16.767 1.00 87.12 197 ASN A CA 1
ATOM 1521 C C . ASN A 1 197 ? 11.344 -11.765 -16.478 1.00 87.12 197 ASN A C 1
ATOM 1523 O O . ASN A 1 197 ? 12.295 -12.097 -17.193 1.00 87.12 197 ASN A O 1
ATOM 1527 N N . GLN A 1 198 ? 10.972 -12.475 -15.410 1.00 83.44 198 GLN A N 1
ATOM 1528 C CA . GLN A 1 198 ? 11.593 -13.735 -14.991 1.00 83.44 198 GLN A CA 1
ATOM 1529 C C . GLN A 1 198 ? 10.964 -14.945 -15.687 1.00 83.44 198 GLN A C 1
ATOM 1531 O O . GLN A 1 198 ? 11.628 -15.957 -15.893 1.00 83.44 198 GLN A O 1
ATOM 1536 N N . LEU A 1 199 ? 9.701 -14.833 -16.105 1.00 80.38 199 LEU A N 1
ATOM 1537 C CA . LEU A 1 199 ? 8.988 -15.923 -16.765 1.00 80.38 199 LEU A CA 1
ATOM 1538 C C . LEU A 1 199 ? 9.487 -16.149 -18.214 1.00 80.38 199 LEU A C 1
ATOM 1540 O O . LEU A 1 199 ? 9.969 -15.211 -18.872 1.00 80.38 199 LEU A O 1
ATOM 1544 N N . PRO A 1 200 ? 9.419 -17.385 -18.746 1.00 71.75 200 PRO A N 1
ATOM 1545 C CA . PRO A 1 200 ? 9.669 -17.678 -20.159 1.00 71.75 200 PRO A CA 1
ATOM 1546 C C . PRO A 1 200 ? 8.726 -16.897 -21.087 1.00 71.75 200 PRO A C 1
ATOM 1548 O O . PRO A 1 200 ? 7.613 -16.555 -20.708 1.00 71.75 200 PRO A O 1
ATOM 1551 N N . ALA A 1 201 ? 9.170 -16.605 -22.315 1.00 64.56 201 ALA A N 1
ATOM 1552 C CA . ALA A 1 201 ? 8.359 -15.857 -23.286 1.00 64.56 201 ALA A CA 1
ATOM 1553 C C . ALA A 1 201 ? 7.330 -16.731 -24.035 1.00 64.56 201 ALA A C 1
ATOM 1555 O O . ALA A 1 201 ? 6.418 -16.186 -24.647 1.00 64.56 201 ALA A O 1
ATOM 1556 N N . ASN A 1 202 ? 7.475 -18.064 -24.000 1.00 59.97 202 ASN A N 1
ATOM 1557 C CA . ASN A 1 202 ? 6.567 -18.989 -24.683 1.00 59.97 202 ASN A CA 1
ATOM 1558 C C . ASN A 1 202 ? 5.327 -19.292 -23.828 1.00 59.97 202 ASN A C 1
ATOM 1560 O O . ASN A 1 202 ? 5.429 -19.637 -22.652 1.00 59.97 202 ASN A O 1
ATOM 1564 N N . GLY A 1 203 ? 4.162 -19.133 -24.461 1.00 52.78 203 GLY A N 1
ATOM 1565 C CA . GLY A 1 203 ? 2.865 -18.832 -23.849 1.00 52.78 203 GLY A CA 1
ATOM 1566 C C . GLY A 1 203 ? 2.107 -19.945 -23.123 1.00 52.78 203 GLY A C 1
ATOM 1567 O O . GLY A 1 203 ? 0.933 -19.737 -22.847 1.00 52.78 203 GLY A O 1
ATOM 1568 N N . THR A 1 204 ? 2.718 -21.083 -22.790 1.00 54.84 204 THR A N 1
ATOM 1569 C CA . THR A 1 204 ? 2.044 -22.161 -22.030 1.00 54.84 204 THR A CA 1
ATOM 1570 C C . THR A 1 204 ? 2.358 -22.127 -20.532 1.00 54.84 204 THR A C 1
ATOM 1572 O O . THR A 1 204 ? 1.496 -22.428 -19.709 1.00 54.84 204 THR A O 1
ATOM 1575 N N . TYR A 1 205 ? 3.542 -21.638 -20.151 1.00 56.12 205 TYR A N 1
ATOM 1576 C CA . TYR A 1 205 ? 3.999 -21.638 -18.755 1.00 56.12 205 TYR A CA 1
ATOM 1577 C C . TYR A 1 205 ? 3.193 -20.713 -17.839 1.00 56.12 205 TYR A C 1
ATOM 1579 O O . TYR A 1 205 ? 3.017 -21.016 -16.664 1.00 56.12 205 TYR A O 1
ATOM 1587 N N . ALA A 1 206 ? 2.711 -19.573 -18.344 1.00 54.75 206 ALA A N 1
ATOM 1588 C CA . ALA A 1 206 ? 1.920 -18.654 -17.528 1.00 54.75 206 ALA A CA 1
ATOM 1589 C C . ALA A 1 206 ? 0.563 -19.272 -17.161 1.00 54.75 206 ALA A C 1
ATOM 1591 O O . ALA A 1 206 ? 0.165 -19.201 -16.005 1.00 54.75 206 ALA A O 1
ATOM 1592 N N . SER A 1 207 ? -0.112 -19.925 -18.113 1.00 56.00 207 SER A N 1
ATOM 1593 C CA . SER A 1 207 ? -1.371 -20.633 -17.860 1.00 56.00 207 SER A CA 1
ATOM 1594 C C . SER A 1 207 ? -1.177 -21.879 -16.998 1.00 56.00 207 SER A C 1
ATOM 1596 O O . SER A 1 207 ? -1.973 -22.111 -16.097 1.00 56.00 207 SER A O 1
ATOM 1598 N N . GLU A 1 208 ? -0.114 -22.654 -17.226 1.00 59.28 208 GLU A N 1
ATOM 1599 C CA . GLU A 1 208 ? 0.188 -23.860 -16.442 1.00 59.28 208 GLU A CA 1
ATOM 1600 C C . GLU A 1 208 ? 0.560 -23.508 -14.997 1.00 59.28 208 GLU A C 1
ATOM 1602 O O . GLU A 1 208 ? -0.015 -24.069 -14.070 1.00 59.28 208 GLU A O 1
ATOM 1607 N N . CYS A 1 209 ? 1.418 -22.502 -14.793 1.00 56.28 209 CYS A N 1
ATOM 1608 C CA . CYS A 1 209 ? 1.784 -22.015 -13.464 1.00 56.28 209 CYS A CA 1
ATOM 1609 C C . CYS A 1 209 ? 0.590 -21.386 -12.734 1.00 56.28 209 CYS A C 1
ATOM 1611 O O . CYS A 1 209 ? 0.413 -21.641 -11.548 1.00 56.28 209 CYS A O 1
ATOM 1613 N N . ILE A 1 210 ? -0.267 -20.614 -13.420 1.00 55.09 210 ILE A N 1
ATOM 1614 C CA . ILE A 1 210 ? -1.511 -20.106 -12.821 1.00 55.09 210 ILE A CA 1
ATOM 1615 C C . ILE A 1 210 ? -2.401 -21.271 -12.387 1.00 55.09 210 ILE A C 1
ATOM 1617 O O . ILE A 1 210 ? -2.893 -21.252 -11.266 1.00 55.09 210 ILE A O 1
ATOM 1621 N N . ASN A 1 211 ? -2.588 -22.290 -13.225 1.00 54.56 211 ASN A N 1
ATOM 1622 C CA . ASN A 1 211 ? -3.432 -23.435 -12.884 1.00 54.56 211 ASN A CA 1
ATOM 1623 C C . ASN A 1 211 ? -2.865 -24.235 -11.703 1.00 54.56 211 ASN A C 1
ATOM 1625 O O . ASN A 1 211 ? -3.612 -24.583 -10.794 1.00 54.56 211 ASN A O 1
ATOM 1629 N N . GLU A 1 212 ? -1.554 -24.473 -11.677 1.00 55.44 212 GLU A N 1
ATOM 1630 C CA . GLU A 1 212 ? -0.880 -25.204 -10.601 1.00 55.44 212 GLU A CA 1
ATOM 1631 C C . GLU A 1 212 ? -0.926 -24.422 -9.279 1.00 55.44 212 GLU A C 1
ATOM 1633 O O . GLU A 1 212 ? -1.328 -24.957 -8.247 1.00 55.44 212 GLU A O 1
ATOM 1638 N N . VAL A 1 213 ? -0.637 -23.120 -9.313 1.00 50.69 213 VAL A N 1
ATOM 1639 C CA . VAL A 1 213 ? -0.670 -22.241 -8.136 1.00 50.69 213 VAL A CA 1
ATOM 1640 C C . VAL A 1 213 ? -2.101 -22.016 -7.623 1.00 50.69 213 VAL A C 1
ATOM 1642 O O . VAL A 1 213 ? -2.326 -22.020 -6.414 1.00 50.69 213 VAL A O 1
ATOM 1645 N N . MET A 1 214 ? -3.088 -21.866 -8.513 1.00 48.31 214 MET A N 1
ATOM 1646 C CA . MET A 1 214 ? -4.505 -21.733 -8.140 1.00 48.31 214 MET A CA 1
ATOM 1647 C C . MET A 1 214 ? -5.126 -23.057 -7.674 1.00 48.31 214 MET A C 1
ATOM 1649 O O . MET A 1 214 ? -6.186 -23.036 -7.051 1.00 48.31 214 MET A O 1
ATOM 1653 N N . SER A 1 215 ? -4.480 -24.197 -7.946 1.00 52.31 215 SER A N 1
ATOM 1654 C CA . SER A 1 215 ? -4.901 -25.509 -7.443 1.00 52.31 215 SER A CA 1
ATOM 1655 C C . SER A 1 215 ? -4.473 -25.783 -5.995 1.00 52.31 215 SER A C 1
ATOM 1657 O O . SER A 1 215 ? -4.968 -26.738 -5.399 1.00 52.31 215 SER A O 1
ATOM 1659 N N . VAL A 1 216 ? -3.601 -24.947 -5.405 1.00 53.09 216 VAL A N 1
ATOM 1660 C CA . VAL A 1 216 ? -3.148 -25.094 -4.012 1.00 53.09 216 VAL A CA 1
ATOM 1661 C C . VAL A 1 216 ? -4.273 -24.664 -3.050 1.00 53.09 216 VAL A C 1
ATOM 1663 O O . VAL A 1 216 ? -4.578 -23.469 -2.977 1.00 53.09 216 VAL A O 1
ATOM 1666 N N . PRO A 1 217 ? -4.883 -25.587 -2.278 1.00 46.78 217 PRO A N 1
ATOM 1667 C CA . PRO A 1 217 ? -6.169 -25.329 -1.620 1.00 46.78 217 PRO A CA 1
ATOM 1668 C C . PRO A 1 217 ? -6.161 -24.309 -0.469 1.00 46.78 217 PRO A C 1
ATOM 1670 O O . PRO A 1 217 ? -7.213 -23.760 -0.158 1.00 46.78 217 PRO A O 1
ATOM 1673 N N . ASP A 1 218 ? -5.018 -24.015 0.162 1.00 48.53 218 ASP A N 1
ATOM 1674 C CA . ASP A 1 218 ? -5.071 -23.569 1.567 1.00 48.53 218 ASP A CA 1
ATOM 1675 C C . ASP A 1 218 ? -4.573 -22.159 1.908 1.00 48.53 218 ASP A C 1
ATOM 1677 O O . ASP A 1 218 ? -4.887 -21.677 2.993 1.00 48.53 218 ASP A O 1
ATOM 1681 N N . LEU A 1 219 ? -3.865 -21.440 1.027 1.00 42.44 219 LEU A N 1
ATOM 1682 C CA . LEU A 1 219 ? -3.381 -20.087 1.378 1.00 42.44 219 LEU A CA 1
ATOM 1683 C C . LEU A 1 219 ? -3.860 -18.991 0.426 1.00 42.44 219 LEU A C 1
ATOM 1685 O O . LEU A 1 219 ? -4.327 -17.945 0.870 1.00 42.44 219 LEU A O 1
ATOM 1689 N N . MET A 1 220 ? -3.822 -19.242 -0.882 1.00 40.53 220 MET A N 1
ATOM 1690 C CA . MET A 1 220 ? -4.256 -18.260 -1.881 1.00 40.53 220 MET A CA 1
ATOM 1691 C C . MET A 1 220 ? -5.771 -18.258 -2.101 1.00 40.53 220 MET A C 1
ATOM 1693 O O . MET A 1 220 ? -6.338 -17.208 -2.379 1.00 40.53 220 MET A O 1
ATOM 1697 N N . GLY A 1 221 ? -6.463 -19.380 -1.869 1.00 41.00 221 GLY A N 1
ATOM 1698 C CA . GLY A 1 221 ? -7.932 -19.423 -1.893 1.00 41.00 221 GLY A CA 1
ATOM 1699 C C . GLY A 1 221 ? -8.593 -18.557 -0.807 1.00 41.00 221 GLY A C 1
ATOM 1700 O O . GLY A 1 221 ? -9.702 -18.059 -1.003 1.00 41.00 221 GLY A O 1
ATOM 1701 N N . GLN A 1 222 ? -7.895 -18.321 0.311 1.00 45.41 222 GLN A N 1
ATOM 1702 C CA . GLN A 1 222 ? -8.369 -17.513 1.445 1.00 45.41 222 GLN A CA 1
ATOM 1703 C C . GLN A 1 222 ? -7.962 -16.028 1.357 1.00 45.41 222 GLN A C 1
ATOM 1705 O O . GLN A 1 222 ? -8.394 -15.204 2.169 1.00 45.41 222 GLN A O 1
ATOM 1710 N N . MET A 1 223 ? -7.152 -15.653 0.367 1.00 46.62 223 MET A N 1
ATOM 1711 C CA . MET A 1 223 ? -6.704 -14.281 0.141 1.00 46.62 223 MET A CA 1
ATOM 1712 C C . MET A 1 223 ? -7.166 -13.850 -1.249 1.00 46.62 223 MET A C 1
ATOM 1714 O O . MET A 1 223 ? -6.638 -14.276 -2.268 1.00 46.62 223 MET A O 1
ATOM 1718 N N . GLN A 1 224 ? -8.237 -13.057 -1.322 1.00 51.19 224 GLN A N 1
ATOM 1719 C CA . GLN A 1 224 ? -8.828 -12.735 -2.623 1.00 51.19 224 GLN A CA 1
ATOM 1720 C C . GLN A 1 224 ? -7.855 -11.962 -3.517 1.00 51.19 224 GLN A C 1
ATOM 1722 O O . GLN A 1 224 ? -7.360 -10.908 -3.119 1.00 51.19 224 GLN A O 1
ATOM 1727 N N . ALA A 1 225 ? -7.755 -12.382 -4.776 1.00 51.25 225 ALA A N 1
ATOM 1728 C CA . ALA A 1 225 ? -7.001 -11.750 -5.858 1.00 51.25 225 ALA A CA 1
ATOM 1729 C C . ALA A 1 225 ? -7.610 -10.423 -6.383 1.00 51.25 225 ALA A C 1
ATOM 1731 O O . ALA A 1 225 ? -7.720 -10.217 -7.588 1.00 51.25 225 ALA A O 1
ATOM 1732 N N . ASN A 1 226 ? -8.039 -9.509 -5.508 1.00 54.81 226 ASN A N 1
ATOM 1733 C CA . ASN A 1 226 ? -8.520 -8.183 -5.920 1.00 54.81 226 ASN A CA 1
ATOM 1734 C C . ASN A 1 226 ? -7.530 -7.104 -5.497 1.00 54.81 226 ASN A C 1
ATOM 1736 O O . ASN A 1 226 ? -7.489 -6.814 -4.305 1.00 54.81 226 ASN A O 1
ATOM 1740 N N . THR 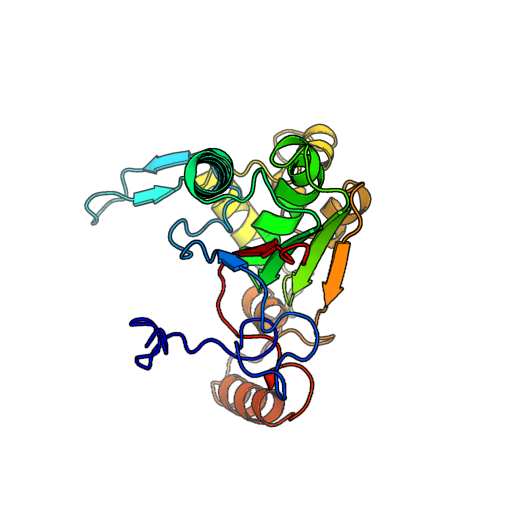A 1 227 ? -6.844 -6.475 -6.462 1.00 56.91 227 THR A N 1
ATOM 1741 C CA . THR A 1 227 ? -5.774 -5.447 -6.373 1.00 56.91 227 THR A CA 1
ATOM 1742 C C . THR A 1 227 ? -6.105 -4.167 -5.586 1.00 56.91 227 THR A C 1
ATOM 1744 O O . THR A 1 227 ? -5.403 -3.163 -5.687 1.00 56.91 227 THR A O 1
ATOM 1747 N N . SER A 1 228 ? -7.184 -4.170 -4.817 1.00 58.97 228 SER A N 1
ATOM 1748 C CA . SER A 1 228 ? -7.690 -3.047 -4.047 1.00 58.97 228 SER A CA 1
ATOM 1749 C C . SER A 1 228 ? -7.174 -3.081 -2.598 1.00 58.97 228 SER A C 1
ATOM 1751 O O . SER A 1 228 ? -7.123 -4.157 -1.985 1.00 58.97 228 SER A O 1
ATOM 1753 N N . PRO A 1 229 ? -6.816 -1.925 -2.007 1.00 58.53 229 PRO A N 1
ATOM 1754 C CA . PRO A 1 229 ? -6.664 -1.800 -0.570 1.00 58.53 229 PRO A CA 1
ATOM 1755 C C . PRO A 1 229 ? -8.013 -2.039 0.099 1.00 58.53 229 PRO A C 1
ATOM 1757 O O . PRO A 1 229 ? -9.075 -1.964 -0.517 1.00 58.53 229 PRO A O 1
ATOM 1760 N N . ARG A 1 230 ? -7.971 -2.380 1.376 1.00 72.94 230 ARG A N 1
ATOM 1761 C CA . ARG A 1 230 ? -9.110 -2.848 2.156 1.00 72.94 230 ARG A CA 1
ATOM 1762 C C . ARG A 1 230 ? -8.954 -2.323 3.567 1.00 72.94 230 ARG A C 1
ATOM 1764 O O . ARG A 1 230 ? -7.913 -2.492 4.191 1.00 72.94 230 ARG A O 1
ATOM 1771 N N . VAL A 1 231 ? -9.995 -1.717 4.106 1.00 65.06 231 VAL A N 1
ATOM 1772 C CA . VAL A 1 231 ? -10.020 -1.301 5.506 1.00 65.06 231 VAL A CA 1
ATOM 1773 C C . VAL A 1 231 ? -11.039 -2.178 6.214 1.00 65.06 231 VAL A C 1
ATOM 1775 O O . VAL A 1 231 ? -12.236 -2.107 5.945 1.00 65.06 231 VAL A O 1
ATOM 1778 N N . LEU A 1 232 ? -10.546 -3.039 7.097 1.00 68.75 232 LEU A N 1
ATOM 1779 C CA . LEU A 1 232 ? -11.337 -3.893 7.975 1.00 68.75 232 LEU A CA 1
ATOM 1780 C C . LEU A 1 232 ? -11.439 -3.193 9.328 1.00 68.75 232 LEU A C 1
ATOM 1782 O O . LEU A 1 232 ? -10.439 -2.974 10.004 1.00 68.75 232 LEU A O 1
ATOM 1786 N N . ALA A 1 233 ? -12.639 -2.760 9.691 1.00 65.69 233 ALA A N 1
ATOM 1787 C CA . ALA A 1 233 ? -12.781 -1.566 10.511 1.00 65.69 233 ALA A CA 1
ATOM 1788 C C . ALA A 1 233 ? -13.305 -1.778 11.933 1.00 65.69 233 ALA A C 1
ATOM 1790 O O . ALA A 1 233 ? -13.133 -0.863 12.729 1.00 65.69 233 ALA A O 1
ATOM 1791 N N . TRP A 1 234 ? -13.994 -2.874 12.287 1.00 65.12 234 TRP A N 1
ATOM 1792 C CA . TRP A 1 234 ? -14.655 -2.891 13.603 1.00 65.12 234 TRP A CA 1
ATOM 1793 C C . TRP A 1 234 ? -15.133 -4.248 14.126 1.00 65.12 234 TRP A C 1
ATOM 1795 O O . TRP A 1 234 ? -15.817 -4.965 13.405 1.00 65.12 234 TRP A O 1
ATOM 1805 N N . LYS A 1 235 ? -14.924 -4.485 15.433 1.00 50.28 235 LYS A N 1
ATOM 1806 C CA . LYS A 1 235 ? -15.754 -5.338 16.305 1.00 50.28 235 LYS A CA 1
ATOM 1807 C C . LYS A 1 235 ? -16.658 -4.446 17.172 1.00 50.28 235 LYS A C 1
ATOM 1809 O O . LYS A 1 235 ? -16.141 -3.695 18.008 1.00 50.28 235 LYS A O 1
ATOM 1814 N N . LYS A 1 236 ? -17.984 -4.552 17.015 1.00 42.75 236 LYS A N 1
ATOM 1815 C CA . LYS A 1 236 ? -18.972 -3.937 17.921 1.00 42.75 236 LYS A CA 1
ATOM 1816 C C . LYS A 1 236 ? -18.725 -4.472 19.334 1.00 42.75 236 LYS A C 1
ATOM 1818 O O . LYS A 1 236 ? -18.642 -5.684 19.518 1.00 42.75 236 LYS A O 1
ATOM 1823 N N . ARG A 1 237 ? -18.500 -3.574 20.304 1.00 39.44 237 ARG A N 1
ATOM 1824 C CA . ARG A 1 237 ? -18.632 -3.938 21.722 1.00 39.44 237 ARG A CA 1
ATOM 1825 C C . ARG A 1 237 ? -20.075 -4.409 21.889 1.00 39.44 237 ARG A C 1
ATOM 1827 O O . ARG A 1 237 ? -20.970 -3.713 21.409 1.00 39.44 237 ARG A O 1
ATOM 1834 N N . GLU A 1 238 ? -20.236 -5.595 22.463 1.00 41.53 238 GLU A N 1
ATOM 1835 C CA . GLU A 1 238 ? -21.502 -6.015 23.070 1.00 41.53 238 GLU A CA 1
ATOM 1836 C C . GLU A 1 238 ? -22.033 -4.908 23.988 1.00 41.53 238 GLU A C 1
ATOM 1838 O O . GLU A 1 238 ? -21.191 -4.252 24.656 1.00 41.53 238 GLU A O 1
#

Nearest PDB structures (foldseek):
  7b8j-assembly1_A  TM=7.535E-01  e=3.900E-10  Homo sapiens
  7bdd-assembly1_A  TM=7.522E-01  e=4.700E-10  Homo sapiens
  7bd8-assembly1_A  TM=7.505E-01  e=1.123E-09  Homo sapiens
  7b8d-assembly1_A  TM=7.342E-01  e=1.195E-09  Homo sapiens
  7bdf-assembly1_A  TM=7.448E-01  e=1.441E-09  Homo sapiens

Sequence (238 aa):
LQATNPFNNALWGYRGILSANVSENPRFYNWNLVMPVYCDGGGFAGRAGFKNVSGTDGVFLAGWNIIKAVLTDVTDRRGLKNASQVLLSGVSAGAEAVVTLCDQLPALVPSAKTTKCLMDSGFFLDSLDKKNKHTFKRKVIRMAALHDFIGNPRCARAQNTTSKWKCFFPQHATKFIKSQVFIVNSLFDFNTLLLGNQLPANGTYASECINEVMSVPDLMGQMQANTSPRVLAWKKRE

Radius of gyration: 18.5 Å; Cα contacts (8 Å, |Δi|>4): 433; chains: 1; bounding box: 54×41×51 Å

Solvent-accessible surface area (backbone atoms only — not comparable to full-atom values): 12945 Å² total; per-residue (Å²): 134,87,78,79,60,85,65,66,68,86,82,65,65,66,41,16,70,63,11,67,45,52,93,66,10,75,86,43,25,82,42,46,78,45,70,59,80,75,76,33,92,45,30,38,29,6,61,47,35,77,41,88,40,92,96,56,100,42,47,61,22,31,14,36,57,51,55,50,52,52,52,48,48,35,25,79,74,67,54,41,50,70,13,46,36,34,36,38,29,12,22,35,51,6,13,44,31,30,62,37,38,47,69,49,46,54,77,69,28,73,60,32,80,39,70,39,27,33,32,30,56,38,78,38,74,88,49,65,18,82,81,75,37,60,54,32,49,54,50,46,47,51,49,28,63,69,17,46,51,53,39,21,65,60,32,30,70,75,34,57,87,93,47,34,53,50,28,68,27,38,89,64,23,52,87,53,53,80,49,61,65,48,78,46,62,62,96,78,38,65,65,48,35,56,58,28,53,58,59,78,89,63,84,58,57,66,59,50,50,49,52,56,61,70,64,45,78,79,64,62,67,41,47,64,95,52,54,26,32,32,40,41,32,28,63,83,79,129

Foldseek 3Di:
DPPPPPVCPDDFHQFACRDLDCVRNVPQNPFDKDWQAPDQLQLLQFCLAWDDDPPDPTDGNHSVVSVVVSLQCCCPPVCLLVAQEKEWEFAASPLQVQLACQQVVCVSRVNHVYYEYEYHQQQADQAAEPVRDSQLLVVLLVSCVNRVGCAHVQLCVVDDPSCSSVSSHCVRRVVRDPHHYDYHHDPPRLCNCVSNNHDDPDPPCSVVVCVVVVPPPPDDSNPDPRRTIMMRGHDDDD

Secondary structure (DSSP, 8-state):
-----GGGSSSS---GGG-S-TTT-TTTTTS-EE-----SSSTT-B--EEE--TTSS-EEE-HHHHHHHHHHHHHHHSSGGG-SEEEEEEEGGGHHHHHHHTTTHHHH-TT-SEEEEEEES--------TTS--HHHHHHHHHHHHHTB---HHHHHHS-GGGGGGGTSHHHHGGG--S-EEEE--TT-HHHHHHTT-S-SSTTHHHHHHHHHHT-TTTTTTS----SEEEE--PPP-